Protein AF-A0A024P549-F1 (afdb_monomer)

Foldseek 3Di:
DDDDAVVVVLCVLVVVLPDPDPDDPQDPVLLCLQPVLQVVLCQQAPDWDQDPLFTDGNLLVQLVVVCVVCLVPQLVVVLVVLVVLLVLLVCCVVVVDPVQVVHRLSCLSRVDDPVVSVVSVVVSVLSVCLSVVHDDCQSNPCVHVVVCRNQVVSSQLSSLLCLLQSVLSNQQQQVLLLQLLVCQVVCCVQLVAGSNLSSLLCCLARHNLVVSLVVLVVCLQQQNAFPLRSVLSNPQSNQHYLSVLCSVCVSVVNSSCSVVVVVCSVVVSSVCSRPVCCDPPSVVGDRHGDPPHPDNDDPDDPPPDDSNVSSSVSSSSSSVPDDPVSSNVRSVSSSSNSD

Secondary structure (DSSP, 8-state):
--PPPHHHHHHHHHHGGG---------HHHHHHHHHHHHHHHHHHH--EEETTEEE-HHHHHHHHHHHHTTTTHHHHHHHHHHHHHHHHHHHHHH--HHHHSSHHHHHHH---HHHHHHHHHHHHHHHHHHTT-S-HHHHSTTTHHHIIIIIHHHHHHHHHHHHHHHHHHHSSSHHHHHHHHHHHHHHHHH---TTHHHHHHHHHHT-HHHHHHHHHHHHHTTSS-HHHHHHHHHHS-PPPHHHHHHHHHHTT-GGGHHHHHHHHHHHHHHHHHHGGGSTTGGGS-----TT-S--------TTS-HHHHHHHHHHHHHHH--HHHHHHHHHHHHHHH-

InterPro domains:
  IPR011642 Nucleoside transporter/FeoB GTPase, Gate domain [PF07670] (156-252)

Sequence (339 aa):
MYMSDPAQSNEKNHSQSYHTEPIERSNRMDVLKFMIPSLVGILLFMIPLSIQGEITIPVALLANWVQSAFAGVLPIFITVILMLTAVMTAITKVFKPVWILEKPFLKGLFGVSTFWFLARIVAAFFAVLTFYESGPKFIWSGETGGLLFSDLIPALLAVFLFAGLLLPLLLDFGLLELCGALLTKIIKPIFTLPGRSSIDCLTSWLGDGTIGILLTSKQYEGGFYTKREAAVIGTTFSVVSITFTIVVLTLVDLQHMFFQYYLTIVLAGLAAALICPRIPPLSKKPNQYFEHAENHWDEKIPRHTSSFKWGINQAVGKAKNTKWRHVIKGGVQTFWICG

Radius of gyration: 21.57 Å; Cα contacts (8 Å, |Δi|>4): 440; chains: 1; bounding box: 51×48×64 Å

Nearest PDB structures (foldseek):
  7xem-assembly1_A  TM=1.799E-01  e=3.739E+00  Mus musculus

pLDDT: mean 78.64, std 15.2, range [23.64, 95.0]

Organism: NCBI:txid195088

Mean predicted aligned error: 9.75 Å

Solvent-accessible surface area (backbone atoms only — not comparable to full-atom values): 17681 Å² total; per-residue (Å²): 136,88,79,82,42,57,66,52,60,64,43,46,60,64,71,62,64,74,66,87,65,81,77,68,81,81,48,74,66,32,49,48,52,14,49,52,43,28,50,52,28,44,51,36,73,69,42,74,41,75,57,98,80,34,63,43,32,53,48,51,53,53,14,52,48,52,39,64,77,36,54,92,49,44,59,58,51,52,40,50,52,38,42,50,52,29,51,50,24,50,47,39,70,75,67,59,47,61,82,38,65,73,35,40,61,50,22,64,73,30,62,60,56,74,68,58,48,51,50,34,48,52,50,29,52,49,41,50,28,34,74,69,66,49,75,64,63,80,51,33,31,69,92,42,38,26,35,44,55,72,50,47,49,44,50,49,40,29,38,27,49,51,41,20,51,46,38,37,30,36,63,51,19,15,46,39,46,28,49,13,39,55,38,26,77,54,38,31,79,72,58,73,37,64,26,66,54,45,34,33,29,50,41,0,31,71,52,41,35,67,59,16,35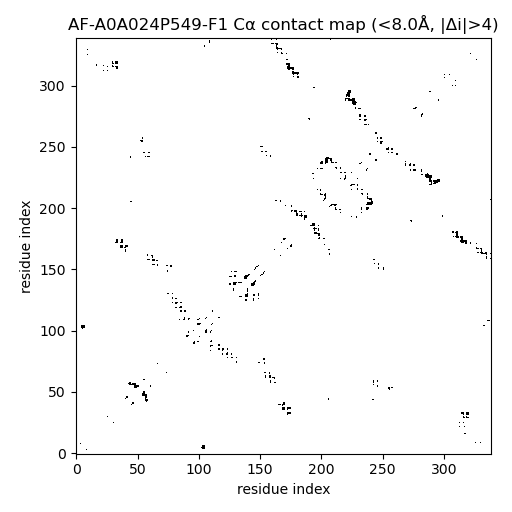,52,50,36,51,49,38,21,60,53,17,65,25,29,53,28,50,30,54,39,44,51,72,44,37,45,36,77,23,61,67,56,52,50,54,54,26,58,76,69,73,40,36,79,43,46,67,62,58,49,49,49,50,51,52,51,39,52,48,42,42,58,48,48,54,70,36,80,72,50,50,72,42,57,86,44,57,40,96,83,34,96,37,87,67,76,92,68,77,61,93,90,58,57,45,63,63,53,7,49,51,50,9,27,57,38,17,60,74,50,50,70,71,57,40,54,53,47,7,55,50,42,21,71,73,76,82

Structure (mmCIF, N/CA/C/O backbone):
data_AF-A0A024P549-F1
#
_entry.id   AF-A0A024P549-F1
#
loop_
_atom_site.group_PDB
_atom_site.id
_atom_site.type_symbol
_atom_site.label_atom_id
_atom_site.label_alt_id
_atom_site.label_comp_id
_atom_site.label_asym_id
_atom_site.label_entity_id
_atom_site.label_seq_id
_atom_site.pdbx_PDB_ins_code
_atom_site.Cartn_x
_atom_site.Cartn_y
_atom_site.Cartn_z
_atom_site.occupancy
_atom_site.B_iso_or_equiv
_atom_site.auth_seq_id
_atom_site.auth_comp_id
_atom_site.auth_asym_id
_atom_site.auth_atom_id
_atom_site.pdbx_PDB_model_num
ATOM 1 N N . MET A 1 1 ? -14.674 -23.509 -15.615 1.00 23.64 1 MET A N 1
ATOM 2 C CA . MET A 1 1 ? -14.965 -22.418 -16.570 1.00 23.64 1 MET A CA 1
ATOM 3 C C . MET A 1 1 ? -14.749 -21.096 -15.838 1.00 23.64 1 MET A C 1
ATOM 5 O O . MET A 1 1 ? -15.656 -20.590 -15.193 1.00 23.64 1 MET A O 1
ATOM 9 N N . TYR A 1 2 ? -13.500 -20.626 -15.786 1.00 24.20 2 TYR A N 1
ATOM 10 C CA . TYR A 1 2 ? -13.118 -19.431 -15.028 1.00 24.20 2 TYR A CA 1
ATOM 11 C C . TYR A 1 2 ? -13.387 -18.195 -15.893 1.00 24.20 2 TYR A C 1
ATOM 13 O O . TYR A 1 2 ? -12.613 -17.877 -16.789 1.00 24.20 2 TYR A O 1
ATOM 21 N N . MET A 1 3 ? -14.539 -17.555 -15.681 1.00 25.91 3 MET A N 1
ATOM 22 C CA . MET A 1 3 ? -14.894 -16.303 -16.353 1.00 25.91 3 MET A CA 1
ATOM 23 C C . MET A 1 3 ? -14.228 -15.120 -15.651 1.00 25.91 3 MET A C 1
ATOM 25 O O . MET A 1 3 ? -14.201 -15.029 -14.423 1.00 25.91 3 MET A O 1
ATOM 29 N N . SER A 1 4 ? -13.666 -14.256 -16.486 1.00 29.88 4 SER A N 1
ATOM 30 C CA . SER A 1 4 ? -12.762 -13.161 -16.170 1.00 29.88 4 SER A CA 1
ATOM 31 C C . SER A 1 4 ? -13.356 -12.070 -15.276 1.00 29.88 4 SER A C 1
ATOM 33 O O . SER A 1 4 ? -14.472 -11.603 -15.490 1.00 29.88 4 SER A O 1
ATOM 35 N N . ASP A 1 5 ? -12.542 -11.631 -14.325 1.00 36.41 5 ASP A N 1
ATOM 36 C CA . ASP A 1 5 ? -12.744 -10.542 -13.369 1.00 36.41 5 ASP A CA 1
ATOM 37 C C . ASP A 1 5 ? -12.680 -9.153 -14.073 1.00 36.41 5 ASP A C 1
ATOM 39 O O . ASP A 1 5 ? -11.884 -8.977 -14.989 1.00 36.41 5 ASP A O 1
ATOM 43 N N . PRO A 1 6 ? -13.455 -8.103 -13.743 1.00 32.44 6 PRO A N 1
ATOM 44 C CA . PRO A 1 6 ? -13.372 -6.805 -14.388 1.00 32.44 6 PRO A CA 1
ATOM 45 C C . PRO A 1 6 ? -12.169 -6.024 -13.868 1.00 32.44 6 PRO A C 1
ATOM 47 O O . PRO A 1 6 ? -11.749 -5.107 -14.573 1.00 32.44 6 PRO A O 1
ATOM 50 N N . ALA A 1 7 ? -11.571 -6.414 -12.730 1.00 33.00 7 ALA A N 1
ATOM 51 C CA . ALA A 1 7 ? -10.199 -6.025 -12.408 1.00 33.00 7 ALA A CA 1
ATOM 52 C C . ALA A 1 7 ? -9.249 -6.561 -13.496 1.00 33.00 7 ALA A C 1
ATOM 54 O O . ALA A 1 7 ? -8.529 -5.783 -14.122 1.00 33.00 7 ALA A O 1
ATOM 55 N N . GLN A 1 8 ? -9.419 -7.830 -13.905 1.00 31.64 8 GLN A N 1
ATOM 56 C CA . GLN A 1 8 ? -8.731 -8.394 -15.076 1.00 31.64 8 GLN A CA 1
ATOM 57 C C . GLN A 1 8 ? -9.110 -7.702 -16.400 1.00 31.64 8 GLN A C 1
ATOM 59 O O . GLN A 1 8 ? -8.341 -7.807 -17.345 1.00 31.64 8 GLN A O 1
ATOM 64 N N . SER A 1 9 ? -10.232 -6.977 -16.527 1.00 28.09 9 SER A N 1
ATOM 65 C CA . SER A 1 9 ? -10.553 -6.246 -17.774 1.00 28.09 9 SER A CA 1
ATOM 66 C C . SER A 1 9 ? -9.794 -4.920 -17.910 1.00 28.09 9 SER A C 1
ATOM 68 O O . SER A 1 9 ? -9.378 -4.565 -19.012 1.00 28.09 9 SER A O 1
ATOM 70 N N . ASN A 1 10 ? -9.551 -4.217 -16.797 1.00 33.56 10 ASN A N 1
ATOM 71 C CA . ASN A 1 10 ? -8.667 -3.049 -16.774 1.00 33.56 10 ASN A CA 1
ATOM 72 C C . ASN A 1 10 ? -7.184 -3.473 -16.826 1.00 33.56 10 ASN A C 1
ATOM 74 O O . ASN A 1 10 ? -6.378 -2.791 -17.451 1.00 33.56 10 ASN A O 1
ATOM 78 N N . GLU A 1 11 ? -6.828 -4.633 -16.260 1.00 37.56 11 GLU A N 1
ATOM 79 C CA . GLU A 1 11 ? -5.451 -5.155 -16.229 1.00 37.56 11 GLU A CA 1
ATOM 80 C C . GLU A 1 11 ? -5.058 -6.036 -17.430 1.00 37.56 11 GLU A C 1
ATOM 82 O O . GLU A 1 11 ? -3.867 -6.204 -17.701 1.00 37.56 11 GLU A O 1
ATOM 87 N N . LYS A 1 12 ? -6.013 -6.545 -18.223 1.00 29.22 12 LYS A N 1
ATOM 88 C CA . LYS A 1 12 ? -5.718 -7.090 -19.562 1.00 29.22 12 LYS A CA 1
ATOM 89 C C . LYS A 1 12 ? -5.088 -6.014 -20.446 1.00 29.22 12 LYS A C 1
ATOM 91 O O . LYS A 1 12 ? -4.133 -6.306 -21.146 1.00 29.22 12 LYS A O 1
ATOM 96 N N . ASN A 1 13 ? -5.487 -4.747 -20.299 1.00 32.28 13 ASN A N 1
ATOM 97 C CA . ASN A 1 13 ? -4.805 -3.617 -20.947 1.00 32.28 13 ASN A CA 1
ATOM 98 C C . ASN A 1 13 ? -3.415 -3.305 -20.349 1.00 32.28 13 ASN A C 1
ATOM 100 O O . ASN A 1 13 ? -2.616 -2.609 -20.977 1.00 32.28 13 ASN A O 1
ATOM 104 N N . HIS A 1 14 ? -3.104 -3.789 -19.140 1.00 35.81 14 HIS A N 1
ATOM 105 C CA . HIS A 1 14 ? -1.767 -3.691 -18.535 1.00 35.81 14 HIS A CA 1
ATOM 106 C C . HIS A 1 14 ? -0.809 -4.763 -19.039 1.00 35.81 14 HIS A C 1
ATOM 108 O O . HIS A 1 14 ? 0.336 -4.454 -19.349 1.00 35.81 14 HIS A O 1
ATOM 114 N N . SER A 1 15 ? -1.305 -5.978 -19.246 1.00 32.88 15 SER A N 1
ATOM 115 C CA . SER A 1 15 ? -0.532 -7.099 -19.797 1.00 32.88 15 SER A CA 1
ATOM 116 C C . SER A 1 15 ? -0.469 -7.121 -21.336 1.00 32.88 15 SER A C 1
ATOM 118 O O . SER A 1 15 ? 0.531 -7.572 -21.888 1.00 32.88 15 SER A O 1
ATOM 120 N N . GLN A 1 16 ? -1.466 -6.574 -22.047 1.00 29.59 16 GLN A N 1
ATOM 121 C CA . GLN A 1 16 ? -1.497 -6.478 -23.522 1.00 29.59 16 GLN A CA 1
ATOM 122 C C . GLN A 1 16 ? -0.727 -5.275 -24.103 1.00 29.59 16 GLN A C 1
ATOM 124 O O . GLN A 1 16 ? -0.651 -5.125 -25.320 1.00 29.59 16 GLN A O 1
ATOM 129 N N . SER A 1 17 ? -0.134 -4.408 -23.274 1.00 34.38 17 SER A N 1
ATOM 130 C CA . SER A 1 17 ? 0.516 -3.170 -23.746 1.00 34.38 17 SER A CA 1
ATOM 131 C C . SER A 1 17 ? 1.863 -3.377 -24.458 1.00 34.38 17 SER A C 1
ATOM 133 O O . SER A 1 17 ? 2.455 -2.404 -24.919 1.00 34.38 17 SER A O 1
ATOM 135 N N . TYR A 1 18 ? 2.363 -4.608 -24.568 1.00 41.97 18 TYR A N 1
ATOM 136 C CA . TYR A 1 18 ? 3.675 -4.895 -25.158 1.00 41.97 18 TYR A CA 1
ATOM 137 C C . TYR A 1 18 ? 3.591 -5.377 -26.608 1.00 41.97 18 TYR A C 1
ATOM 139 O O . TYR A 1 18 ? 4.402 -6.195 -27.042 1.00 41.97 18 TYR A O 1
ATOM 147 N N . HIS A 1 19 ? 2.628 -4.866 -27.378 1.00 32.97 19 HIS A N 1
ATOM 148 C CA . HIS A 1 19 ? 2.730 -4.970 -28.826 1.00 32.97 19 HIS A CA 1
ATOM 149 C C . HIS A 1 19 ? 3.927 -4.144 -29.300 1.00 32.97 19 HIS A C 1
ATOM 151 O O . HIS A 1 19 ? 3.976 -2.923 -29.158 1.00 32.97 19 HIS A O 1
ATOM 157 N N . THR A 1 20 ? 4.900 -4.860 -29.860 1.00 38.75 20 THR A N 1
ATOM 158 C CA . THR A 1 20 ? 6.100 -4.400 -30.565 1.00 38.75 20 THR A CA 1
ATOM 159 C C . THR A 1 20 ? 5.753 -3.660 -31.860 1.00 38.75 20 THR A C 1
ATOM 161 O O . THR A 1 20 ? 6.402 -3.865 -32.882 1.00 38.75 20 THR A O 1
ATOM 164 N N . GLU A 1 21 ? 4.714 -2.830 -31.870 1.00 35.69 21 GLU A N 1
ATOM 165 C CA . GLU A 1 21 ? 4.506 -1.954 -33.011 1.00 35.69 21 GLU A CA 1
ATOM 166 C C . GLU A 1 21 ? 5.458 -0.762 -32.880 1.00 35.69 21 GLU A C 1
ATOM 168 O O . GLU A 1 21 ? 5.540 -0.142 -31.811 1.00 35.69 21 GLU A O 1
ATOM 173 N N . PRO A 1 22 ? 6.246 -0.454 -33.925 1.00 37.78 22 PRO A N 1
ATOM 174 C CA . PRO A 1 22 ? 7.071 0.737 -33.926 1.00 37.78 22 PRO A CA 1
ATOM 175 C C . PRO A 1 22 ? 6.140 1.932 -33.742 1.00 37.78 22 PRO A C 1
ATOM 177 O O . PRO A 1 22 ? 5.291 2.202 -34.586 1.00 37.78 22 PRO A O 1
ATOM 180 N N . ILE A 1 23 ? 6.275 2.620 -32.609 1.00 48.88 23 ILE A N 1
ATOM 181 C CA . ILE A 1 23 ? 5.446 3.780 -32.292 1.00 48.88 23 ILE A CA 1
ATOM 182 C C . ILE A 1 23 ? 5.687 4.827 -33.383 1.00 48.88 23 ILE A C 1
ATOM 184 O O . ILE A 1 23 ? 6.756 5.444 -33.441 1.00 48.88 23 ILE A O 1
ATOM 188 N N . GLU A 1 24 ? 4.691 5.007 -34.258 1.00 53.56 24 GLU A N 1
ATOM 189 C CA . GLU A 1 24 ? 4.567 6.177 -35.125 1.00 53.56 24 GLU A CA 1
ATOM 190 C C . GLU A 1 24 ? 4.811 7.438 -34.294 1.00 53.56 24 GLU A C 1
ATOM 192 O O . GLU A 1 24 ? 4.356 7.519 -33.152 1.00 53.56 24 GLU A O 1
ATOM 197 N N . ARG A 1 25 ? 5.553 8.398 -34.865 1.00 53.41 25 ARG A N 1
ATOM 198 C CA . ARG A 1 25 ? 6.008 9.652 -34.233 1.00 53.41 25 ARG A CA 1
ATOM 199 C C . ARG A 1 25 ? 5.116 10.088 -33.063 1.00 53.41 25 ARG A C 1
ATOM 201 O O . ARG A 1 25 ? 4.034 10.631 -33.266 1.00 53.41 25 ARG A O 1
ATOM 208 N N . SER A 1 26 ? 5.622 9.871 -31.849 1.00 60.22 26 SER A N 1
ATOM 209 C CA . SER A 1 26 ? 4.998 10.334 -30.612 1.00 60.22 26 SER A CA 1
ATOM 210 C C . SER A 1 26 ? 4.665 11.827 -30.714 1.00 60.22 26 SER A C 1
ATOM 212 O O . SER A 1 26 ? 5.547 12.653 -30.975 1.00 60.22 26 SER A O 1
ATOM 214 N N . ASN A 1 27 ? 3.384 12.167 -30.563 1.00 79.25 27 ASN A N 1
ATOM 215 C CA . ASN A 1 27 ? 2.922 13.547 -30.608 1.00 79.25 27 ASN A CA 1
ATOM 216 C C . ASN A 1 27 ? 3.229 14.234 -29.265 1.00 79.25 27 ASN A C 1
ATOM 218 O O . ASN A 1 27 ? 3.205 13.597 -28.211 1.00 79.25 27 ASN A O 1
ATOM 222 N N . ARG A 1 28 ? 3.465 15.554 -29.261 1.00 82.25 28 ARG A N 1
ATOM 223 C CA . ARG A 1 28 ? 3.730 16.324 -28.024 1.00 82.25 28 ARG A CA 1
ATOM 224 C C . ARG A 1 28 ? 2.629 16.136 -26.974 1.00 82.25 28 ARG A C 1
ATOM 226 O O . ARG A 1 28 ? 2.914 16.135 -25.782 1.00 82.25 28 ARG A O 1
ATOM 233 N N . MET A 1 29 ? 1.390 15.938 -27.423 1.00 82.50 29 MET A N 1
ATOM 234 C CA . MET A 1 29 ? 0.239 15.680 -26.558 1.00 82.50 29 MET A CA 1
ATOM 235 C C . MET A 1 29 ? 0.349 14.347 -25.803 1.00 82.50 29 MET A C 1
ATOM 237 O O . MET A 1 29 ? 0.006 14.286 -24.626 1.00 82.50 29 MET A O 1
ATOM 241 N N . ASP A 1 30 ? 0.872 13.299 -26.443 1.00 83.50 30 ASP A N 1
ATOM 242 C CA . ASP A 1 30 ? 1.029 11.978 -25.822 1.00 83.50 30 ASP A CA 1
ATOM 243 C C . ASP A 1 30 ? 2.150 12.004 -24.772 1.00 83.50 30 ASP A C 1
ATOM 245 O O . ASP A 1 30 ? 2.011 11.439 -23.687 1.00 83.50 30 ASP A O 1
ATOM 249 N N . VAL A 1 31 ? 3.227 12.747 -25.053 1.00 84.75 31 VAL A N 1
ATOM 250 C CA . VAL A 1 31 ? 4.312 12.991 -24.090 1.00 84.75 31 VAL A CA 1
ATOM 251 C C . VAL A 1 31 ? 3.808 13.760 -22.870 1.00 84.75 31 VAL A C 1
ATOM 253 O O . VAL A 1 31 ? 4.108 13.371 -21.745 1.00 84.75 31 VAL A O 1
ATOM 256 N N . LEU A 1 32 ? 3.010 14.816 -23.061 1.00 87.00 32 LEU A N 1
ATOM 257 C CA . LEU A 1 32 ? 2.423 15.576 -21.949 1.00 87.00 32 LEU A CA 1
ATOM 258 C C . LEU A 1 32 ? 1.445 14.734 -21.124 1.00 87.00 32 LEU A C 1
ATOM 260 O O . LEU A 1 32 ? 1.423 14.845 -19.899 1.00 87.00 32 LEU A O 1
ATOM 264 N N . LYS A 1 33 ? 0.671 13.867 -21.783 1.00 86.62 33 LYS A N 1
ATOM 265 C CA . LYS A 1 33 ? -0.265 12.948 -21.129 1.00 86.62 33 LYS A CA 1
ATOM 266 C C . LYS A 1 33 ? 0.445 11.908 -20.258 1.00 86.62 33 LYS A C 1
ATOM 268 O O . LYS A 1 33 ? -0.133 11.490 -19.266 1.00 86.62 33 LYS A O 1
ATOM 273 N N . PHE A 1 34 ? 1.675 11.523 -20.593 1.00 87.06 34 PHE A N 1
ATOM 274 C CA . PHE A 1 34 ? 2.560 10.763 -19.704 1.00 87.06 34 PHE A CA 1
ATOM 275 C C . PHE A 1 34 ? 3.138 11.660 -18.597 1.00 87.06 34 PHE A C 1
ATOM 277 O O . PHE A 1 34 ? 2.954 11.398 -17.411 1.00 87.06 34 PHE A O 1
ATOM 284 N N . MET A 1 35 ? 3.822 12.741 -18.980 1.00 88.12 35 MET A N 1
ATOM 285 C CA . MET A 1 35 ? 4.649 13.524 -18.062 1.00 88.12 35 MET A CA 1
ATOM 286 C C . MET A 1 35 ? 3.856 14.191 -16.940 1.00 88.12 35 MET A C 1
ATOM 288 O O . MET A 1 35 ? 4.306 14.158 -15.799 1.00 88.12 35 MET A O 1
ATOM 292 N N . ILE A 1 36 ? 2.712 14.815 -17.240 1.00 91.44 36 ILE A N 1
ATOM 293 C CA . ILE A 1 36 ? 1.975 15.606 -16.245 1.00 91.44 36 ILE A CA 1
ATOM 294 C C . ILE A 1 36 ? 1.440 14.705 -15.119 1.00 91.44 36 ILE A C 1
ATOM 296 O O . ILE A 1 36 ? 1.788 14.960 -13.966 1.00 91.44 36 ILE A O 1
ATOM 300 N N . PRO A 1 37 ? 0.661 13.637 -15.393 1.00 89.25 37 PRO A N 1
ATOM 301 C CA . PRO A 1 37 ? 0.154 12.762 -14.336 1.00 89.25 37 PRO A CA 1
ATOM 302 C C . PRO A 1 37 ? 1.272 12.073 -13.554 1.00 89.25 37 PRO A C 1
ATOM 304 O O . PRO A 1 37 ? 1.206 12.019 -12.329 1.00 89.25 37 PRO A O 1
ATOM 307 N N . SER A 1 38 ? 2.329 11.612 -14.233 1.00 87.12 38 SER A N 1
ATOM 308 C CA . SER A 1 38 ? 3.463 10.968 -13.564 1.00 87.12 38 SER A CA 1
ATOM 309 C C . SER A 1 38 ? 4.234 11.931 -12.660 1.00 87.12 38 SER A C 1
ATOM 311 O O . SER A 1 38 ? 4.573 11.560 -11.541 1.00 87.12 38 SER A O 1
ATOM 313 N N . LEU A 1 39 ? 4.471 13.175 -13.093 1.00 90.12 39 LEU A N 1
ATOM 314 C CA . LEU A 1 39 ? 5.145 14.181 -12.268 1.00 90.12 39 LEU A CA 1
ATOM 315 C C . LEU A 1 39 ? 4.296 14.574 -11.055 1.00 90.12 39 LEU A C 1
ATOM 317 O O . LEU A 1 39 ? 4.826 14.688 -9.953 1.00 90.12 39 LEU A O 1
ATOM 321 N N . VAL A 1 40 ? 2.985 14.738 -11.247 1.00 90.88 40 VAL A N 1
ATOM 322 C CA . VAL A 1 40 ? 2.040 14.991 -10.151 1.00 90.88 40 VAL A CA 1
ATOM 323 C C . VAL A 1 40 ? 2.056 13.829 -9.159 1.00 90.88 40 VAL A C 1
ATOM 325 O O . VAL A 1 40 ? 2.164 14.062 -7.960 1.00 90.88 40 VAL A O 1
ATOM 328 N N . GLY A 1 41 ? 2.031 12.585 -9.639 1.00 86.62 41 GLY A N 1
ATOM 329 C CA . GLY A 1 41 ? 2.161 11.404 -8.791 1.00 86.62 41 GLY A CA 1
ATOM 330 C C . GLY A 1 41 ? 3.467 11.394 -7.991 1.00 86.62 41 GLY A C 1
ATOM 331 O O . GLY A 1 41 ? 3.442 11.209 -6.779 1.00 86.62 41 GLY A O 1
ATOM 332 N N . ILE A 1 42 ? 4.611 11.643 -8.638 1.00 86.25 42 ILE A N 1
ATOM 333 C CA . ILE A 1 42 ? 5.919 11.686 -7.959 1.00 86.25 42 ILE A CA 1
ATOM 334 C C . ILE A 1 42 ? 5.924 12.775 -6.885 1.00 86.25 42 ILE A C 1
ATOM 336 O O . ILE A 1 42 ? 6.354 12.527 -5.762 1.00 86.25 42 ILE A O 1
ATOM 340 N N . LEU A 1 43 ? 5.411 13.964 -7.206 1.00 89.31 43 LEU A N 1
ATOM 341 C CA . LEU A 1 43 ? 5.330 15.066 -6.255 1.00 89.31 43 LEU A CA 1
ATOM 342 C C . LEU A 1 43 ? 4.476 14.694 -5.043 1.00 89.31 43 LEU A C 1
ATOM 344 O O . LEU A 1 43 ? 4.869 14.964 -3.915 1.00 89.31 43 LEU A O 1
ATOM 348 N N . LEU A 1 44 ? 3.339 14.042 -5.276 1.00 86.94 44 LEU A N 1
ATOM 349 C CA . LEU A 1 44 ? 2.387 13.689 -4.231 1.00 86.94 44 LEU A CA 1
ATOM 350 C C . LEU A 1 44 ? 2.861 12.541 -3.330 1.00 86.94 44 LEU A C 1
ATOM 352 O O . LEU A 1 44 ? 2.547 12.572 -2.143 1.00 86.94 44 LEU A O 1
ATOM 356 N N . PHE A 1 45 ? 3.599 11.560 -3.862 1.00 80.62 45 PHE A N 1
ATOM 357 C CA . PHE A 1 45 ? 3.958 10.328 -3.140 1.00 80.62 45 PHE A CA 1
ATOM 358 C C . PHE A 1 45 ? 5.438 10.189 -2.768 1.00 80.62 45 PHE A C 1
ATOM 360 O O . PHE A 1 45 ? 5.751 9.414 -1.871 1.00 80.62 45 PHE A O 1
ATOM 367 N N . MET A 1 46 ? 6.355 10.879 -3.451 1.00 79.44 46 MET A N 1
ATOM 368 C CA . MET A 1 46 ? 7.800 10.644 -3.296 1.00 79.44 46 MET A CA 1
ATOM 369 C C . MET A 1 46 ? 8.574 11.840 -2.749 1.00 79.44 46 MET A C 1
ATOM 371 O O . MET A 1 46 ? 9.702 11.654 -2.298 1.00 79.44 46 MET A O 1
ATOM 375 N N . ILE A 1 47 ? 8.024 13.055 -2.808 1.00 84.38 47 ILE A N 1
ATOM 376 C CA . ILE A 1 47 ? 8.729 14.250 -2.339 1.00 84.38 47 ILE A CA 1
ATOM 377 C C . ILE A 1 47 ? 8.390 14.485 -0.862 1.00 84.38 47 ILE A C 1
ATOM 379 O O . ILE A 1 47 ? 7.256 14.865 -0.562 1.00 84.38 47 ILE A O 1
ATOM 383 N N . PRO A 1 48 ? 9.345 14.283 0.068 1.00 78.69 48 PRO A N 1
ATOM 384 C CA . PRO A 1 48 ? 9.139 14.657 1.455 1.00 78.69 48 PRO A CA 1
ATOM 385 C C . PRO A 1 48 ? 9.091 16.184 1.585 1.00 78.69 48 PRO A C 1
ATOM 387 O O . PRO A 1 48 ? 9.912 16.905 1.016 1.00 78.69 48 PRO A O 1
ATOM 390 N N . LEU A 1 49 ? 8.137 16.672 2.367 1.00 84.44 49 LEU A N 1
ATOM 391 C CA . LEU A 1 49 ? 8.012 18.054 2.801 1.00 84.44 49 LEU A CA 1
ATOM 392 C C . LEU A 1 49 ? 8.366 18.136 4.283 1.00 84.44 49 LEU A C 1
ATOM 394 O O . LEU A 1 49 ? 7.906 17.319 5.077 1.00 84.44 49 LEU A O 1
ATOM 398 N N . SER A 1 50 ? 9.155 19.142 4.655 1.00 81.38 50 SER A N 1
ATOM 399 C CA . SER A 1 50 ? 9.342 19.497 6.059 1.00 81.38 50 SER A CA 1
ATOM 400 C C . SER A 1 50 ? 8.366 20.611 6.413 1.00 81.38 50 SER A C 1
ATOM 402 O O . SER A 1 50 ? 8.453 21.712 5.867 1.00 81.38 50 SER A O 1
ATOM 404 N N . ILE A 1 51 ? 7.414 20.317 7.294 1.00 79.88 51 ILE A N 1
ATOM 405 C CA . ILE A 1 51 ? 6.439 21.283 7.802 1.00 79.88 51 ILE A CA 1
ATOM 406 C C . ILE A 1 51 ? 6.637 21.331 9.311 1.00 79.88 51 ILE A C 1
ATOM 408 O O . ILE A 1 51 ? 6.567 20.304 9.972 1.00 79.88 51 ILE A O 1
ATOM 412 N N . GLN A 1 52 ? 6.935 22.516 9.852 1.00 78.88 52 GLN A N 1
ATOM 413 C CA . GLN A 1 52 ? 7.144 22.715 11.297 1.00 78.88 52 GLN A CA 1
ATOM 414 C C . GLN A 1 52 ? 8.237 21.816 11.921 1.00 78.88 52 GLN A C 1
ATOM 416 O O . GLN A 1 52 ? 8.223 21.563 13.118 1.00 78.88 52 GLN A O 1
ATOM 421 N N . GLY A 1 53 ? 9.220 21.371 11.128 1.00 75.94 53 GLY A N 1
ATOM 422 C CA . GLY A 1 53 ? 10.317 20.511 11.592 1.00 75.94 53 GLY A CA 1
ATOM 423 C C . GLY A 1 53 ? 10.046 19.008 11.471 1.00 75.94 53 GLY A C 1
ATOM 424 O O . GLY A 1 53 ? 10.979 18.220 11.600 1.00 75.94 53 GLY A O 1
ATOM 425 N N . GLU A 1 54 ? 8.822 18.605 11.128 1.00 75.31 54 GLU A N 1
ATOM 426 C CA . GLU A 1 54 ? 8.464 17.209 10.872 1.00 75.31 54 GLU A CA 1
ATOM 427 C C . GLU A 1 54 ? 8.487 16.891 9.379 1.00 75.31 54 GLU A C 1
ATOM 429 O O . GLU A 1 54 ? 8.107 17.714 8.541 1.00 75.31 54 GLU A O 1
ATOM 434 N N . ILE A 1 55 ? 8.938 15.682 9.037 1.00 79.75 55 ILE A N 1
ATOM 435 C CA . ILE A 1 55 ? 8.952 15.197 7.657 1.00 79.75 55 ILE A CA 1
ATOM 436 C C . ILE A 1 55 ? 7.637 14.474 7.371 1.00 79.75 55 ILE A C 1
ATOM 438 O O . ILE A 1 55 ? 7.281 13.511 8.045 1.00 79.75 55 ILE A O 1
ATOM 442 N N . THR A 1 56 ? 6.939 14.917 6.330 1.00 81.69 56 THR A N 1
ATOM 443 C CA . THR A 1 56 ? 5.720 14.286 5.821 1.00 81.69 56 THR A CA 1
ATOM 444 C C . THR A 1 56 ? 5.724 14.267 4.295 1.00 81.69 56 THR A C 1
ATOM 446 O O . THR A 1 56 ? 6.646 14.762 3.656 1.00 81.69 56 THR A O 1
ATOM 449 N N . ILE A 1 57 ? 4.706 13.682 3.681 1.00 84.50 57 ILE A N 1
ATOM 450 C CA . ILE A 1 57 ? 4.518 13.629 2.226 1.00 84.50 57 ILE A CA 1
ATOM 451 C C . ILE A 1 57 ? 3.167 14.282 1.908 1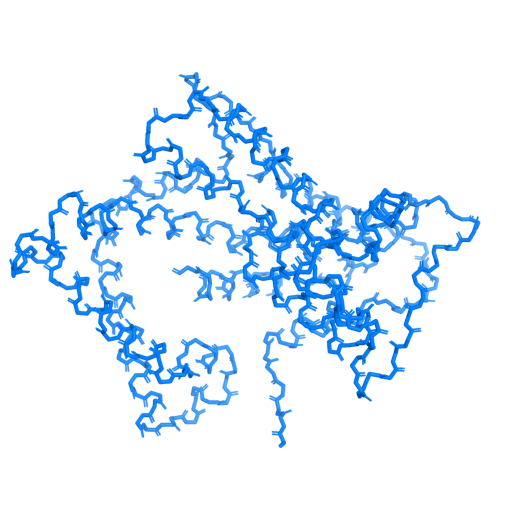.00 84.50 57 ILE A C 1
ATOM 453 O O . ILE A 1 57 ? 2.249 14.165 2.725 1.00 84.50 57 ILE A O 1
ATOM 457 N N . PRO A 1 58 ? 2.984 14.956 0.754 1.00 88.75 58 PRO A N 1
ATOM 458 C CA . PRO A 1 58 ? 1.734 15.656 0.452 1.00 88.75 58 PRO A CA 1
ATOM 459 C C . PRO A 1 58 ? 0.474 14.801 0.621 1.00 88.75 58 PRO A C 1
ATOM 461 O O . PRO A 1 58 ? -0.519 15.274 1.163 1.00 88.75 58 PRO A O 1
ATOM 464 N N . VAL A 1 59 ? 0.512 13.527 0.221 1.00 85.69 59 VAL A N 1
ATOM 465 C CA . VAL A 1 59 ? -0.616 12.598 0.414 1.00 85.69 59 VAL A CA 1
ATOM 466 C C . VAL A 1 59 ? -0.920 12.345 1.892 1.00 85.69 59 VAL A C 1
ATOM 468 O O . VAL A 1 59 ? -2.089 12.301 2.264 1.00 85.69 59 VAL A O 1
ATOM 471 N N . ALA A 1 60 ? 0.099 12.228 2.744 1.00 82.06 60 ALA A N 1
ATOM 472 C CA . ALA A 1 60 ? -0.097 12.073 4.184 1.00 82.06 60 ALA A CA 1
ATOM 473 C C . ALA A 1 60 ? -0.684 13.350 4.811 1.00 82.06 60 ALA A C 1
ATOM 475 O O . ALA A 1 60 ? -1.559 13.265 5.665 1.00 82.06 60 ALA A O 1
ATOM 476 N N . LEU A 1 61 ? -0.293 14.535 4.329 1.00 87.00 61 LEU A N 1
ATOM 477 C CA . LEU A 1 61 ? -0.905 15.799 4.752 1.00 87.00 61 LEU A CA 1
ATOM 478 C C . LEU A 1 61 ? -2.397 15.862 4.385 1.00 87.00 61 LEU A C 1
ATOM 480 O O . LEU A 1 61 ? -3.216 16.272 5.205 1.00 87.00 61 LEU A O 1
ATOM 484 N N . LEU A 1 62 ? -2.758 15.427 3.173 1.00 89.88 62 LEU A N 1
ATOM 485 C CA . LEU A 1 62 ? -4.156 15.332 2.744 1.00 89.88 62 LEU A CA 1
ATOM 486 C C . LEU A 1 62 ? -4.940 14.320 3.592 1.00 89.88 62 LEU A C 1
ATOM 488 O O . LEU A 1 62 ? -6.070 14.602 3.989 1.00 89.88 62 LEU A O 1
ATOM 492 N N . ALA A 1 63 ? -4.336 13.172 3.905 1.00 86.75 63 ALA A N 1
ATOM 493 C CA . ALA A 1 63 ? -4.930 12.165 4.778 1.00 86.75 63 ALA A CA 1
ATOM 494 C C . ALA A 1 63 ? -5.179 12.718 6.191 1.00 86.75 63 ALA A C 1
ATOM 496 O O . ALA A 1 63 ? -6.305 12.648 6.675 1.00 86.75 63 ALA A O 1
ATOM 497 N N . ASN A 1 64 ? -4.182 13.364 6.802 1.00 86.06 64 ASN A N 1
ATOM 498 C CA . ASN A 1 64 ? -4.305 13.996 8.119 1.00 86.06 64 ASN A CA 1
ATOM 499 C C . ASN A 1 64 ? -5.355 15.114 8.127 1.00 86.06 64 ASN A C 1
ATOM 501 O O . ASN A 1 64 ? -6.087 15.276 9.105 1.00 86.06 64 ASN A O 1
ATOM 505 N N . TRP A 1 65 ? -5.471 15.868 7.029 1.00 89.75 65 TRP A N 1
ATOM 506 C CA . TRP A 1 65 ? -6.524 16.868 6.870 1.00 89.75 65 TRP A CA 1
ATOM 507 C C . TRP A 1 65 ? -7.918 16.226 6.869 1.00 89.75 65 TRP A C 1
ATOM 509 O O . TRP A 1 65 ? -8.791 16.685 7.604 1.00 89.75 65 TRP A O 1
ATOM 519 N N . VAL A 1 66 ? -8.124 15.136 6.118 1.00 90.25 66 VAL A N 1
ATOM 520 C CA . VAL A 1 66 ? -9.396 14.387 6.133 1.00 90.25 66 VAL A CA 1
ATOM 521 C C . VAL A 1 66 ? -9.662 13.792 7.513 1.00 90.25 66 VAL A C 1
ATOM 523 O O . VAL A 1 66 ? -10.768 13.926 8.031 1.00 90.25 66 VAL A O 1
ATOM 526 N N . GLN A 1 67 ? -8.655 13.183 8.139 1.00 87.25 67 GLN A N 1
ATOM 527 C CA . GLN A 1 67 ? -8.789 12.600 9.471 1.00 87.25 67 GLN A CA 1
ATOM 528 C C . GLN A 1 67 ? -9.231 13.648 10.498 1.00 87.25 67 GLN A C 1
ATOM 530 O O . GLN A 1 67 ? -10.166 13.411 11.256 1.00 87.25 67 GLN A O 1
ATOM 535 N N . SER A 1 68 ? -8.622 14.834 10.462 1.00 89.06 68 SER A N 1
ATOM 536 C CA . SER A 1 68 ? -8.952 15.938 11.368 1.00 89.06 68 SER A CA 1
ATOM 537 C C . SER A 1 68 ? -10.332 16.535 11.078 1.00 89.06 68 SER A C 1
ATOM 539 O O . SER A 1 68 ? -11.103 16.789 12.000 1.00 89.06 68 SER A O 1
ATOM 541 N N . ALA A 1 69 ? -10.677 16.729 9.799 1.00 92.25 69 ALA A N 1
ATOM 542 C CA . ALA A 1 69 ? -11.965 17.291 9.392 1.00 92.25 69 ALA A CA 1
ATOM 543 C C . ALA A 1 69 ? -13.151 16.373 9.738 1.00 92.25 69 ALA A C 1
ATOM 545 O O . ALA A 1 69 ? -14.241 16.860 10.033 1.00 92.25 69 ALA A O 1
ATOM 546 N N . PHE A 1 70 ? -12.940 15.053 9.720 1.00 90.19 70 PHE A N 1
ATOM 547 C CA . PHE A 1 70 ? -13.978 14.048 9.958 1.00 90.19 70 PHE A CA 1
ATOM 548 C C . PHE A 1 70 ? -13.791 13.263 11.265 1.00 90.19 70 PHE A C 1
ATOM 550 O O . PHE A 1 70 ? -14.447 12.237 11.441 1.00 90.19 70 PHE A O 1
ATOM 557 N N . ALA A 1 71 ? -12.963 13.734 12.204 1.00 86.25 71 ALA A N 1
ATOM 558 C CA . ALA A 1 71 ? -12.619 13.010 13.435 1.00 86.25 71 ALA A CA 1
ATOM 559 C C . ALA A 1 71 ? -13.848 12.542 14.240 1.00 86.25 71 ALA A C 1
ATOM 561 O O . ALA A 1 71 ? -13.88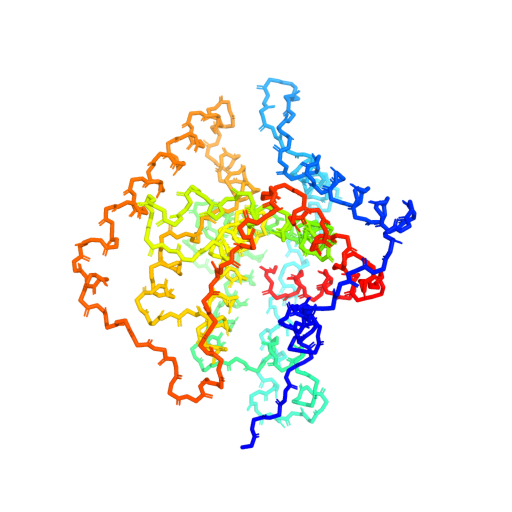0 11.417 14.727 1.00 86.25 71 ALA A O 1
ATOM 562 N N . GLY A 1 72 ? -14.902 13.363 14.315 1.00 86.88 72 GLY A N 1
ATOM 563 C CA . GLY A 1 72 ? -16.140 13.002 15.020 1.00 86.88 72 GLY A CA 1
ATOM 564 C C . GLY A 1 72 ? -17.031 11.985 14.290 1.00 86.88 72 GLY A C 1
ATOM 565 O O . GLY A 1 72 ? -17.899 11.377 14.908 1.00 86.88 72 GLY A O 1
ATOM 566 N N . VAL A 1 73 ? -16.839 11.793 12.981 1.00 90.25 73 VAL A N 1
ATOM 567 C CA . VAL A 1 73 ? -17.679 10.922 12.135 1.00 90.25 73 VAL A CA 1
ATOM 568 C C . VAL A 1 73 ? -16.954 9.630 11.758 1.00 90.25 73 VAL A C 1
ATOM 570 O O . VAL A 1 73 ? -17.599 8.605 11.542 1.00 90.25 73 VAL A O 1
ATOM 573 N N . LEU A 1 74 ? -15.620 9.651 11.710 1.00 88.94 74 LEU A N 1
ATOM 574 C CA . LEU A 1 74 ? -14.777 8.523 11.313 1.00 88.94 74 LEU A CA 1
ATOM 575 C C . LEU A 1 74 ? -15.044 7.241 12.118 1.00 88.94 74 LEU A C 1
ATOM 577 O O . LEU A 1 74 ? -15.281 6.216 11.480 1.00 88.94 74 LEU A O 1
ATOM 581 N N . PRO A 1 75 ? -15.117 7.262 13.464 1.00 88.88 75 PRO A N 1
ATOM 582 C CA . PRO A 1 75 ? -15.423 6.061 14.245 1.00 88.88 75 PRO A CA 1
ATOM 583 C C . PRO A 1 75 ? -16.785 5.437 13.895 1.00 88.88 75 PRO A C 1
ATOM 585 O O . PRO A 1 75 ? -16.917 4.218 13.748 1.00 88.88 75 PRO A O 1
ATOM 588 N N . ILE A 1 76 ? -17.804 6.278 13.686 1.00 91.75 76 ILE A N 1
ATOM 589 C CA . ILE A 1 76 ? -19.145 5.835 13.278 1.00 91.75 76 ILE A CA 1
ATOM 590 C C . ILE A 1 76 ? -19.077 5.219 11.880 1.00 91.75 76 ILE A C 1
ATOM 592 O O . ILE A 1 76 ? -19.584 4.120 11.653 1.00 91.75 76 ILE A O 1
ATOM 596 N N . PHE A 1 77 ? -18.417 5.905 10.949 1.00 91.62 77 PHE A N 1
ATOM 597 C CA . PHE A 1 77 ? -18.253 5.449 9.574 1.00 91.62 77 PHE A CA 1
ATOM 598 C C . PHE A 1 77 ? -17.538 4.092 9.500 1.00 91.62 77 PHE A C 1
ATOM 600 O O . PHE A 1 77 ? -18.011 3.190 8.808 1.00 91.62 77 PHE A O 1
ATOM 607 N N . ILE A 1 78 ? -16.458 3.912 10.265 1.00 91.94 78 ILE A N 1
ATOM 608 C CA . ILE A 1 78 ? -15.698 2.657 10.362 1.00 91.94 78 ILE A CA 1
ATOM 609 C C . ILE A 1 78 ? -16.565 1.530 10.933 1.00 91.94 78 ILE A C 1
ATOM 611 O O . ILE A 1 78 ? -16.582 0.416 10.411 1.00 91.94 78 ILE A O 1
ATOM 615 N N . THR A 1 79 ? -17.344 1.800 11.976 1.00 92.56 79 THR A N 1
ATOM 616 C CA . THR A 1 79 ? -18.235 0.777 12.545 1.00 92.56 79 THR A CA 1
ATOM 617 C C . THR A 1 79 ? -19.291 0.345 11.529 1.00 92.56 79 THR A C 1
ATOM 619 O O . THR A 1 79 ? -19.517 -0.849 11.320 1.00 92.56 79 THR A O 1
ATOM 622 N N . VAL A 1 80 ? -19.905 1.311 10.839 1.00 94.06 80 VAL A N 1
ATOM 623 C CA . VAL A 1 80 ? -20.928 1.052 9.819 1.00 94.06 80 VAL A CA 1
ATOM 624 C C . VAL A 1 80 ? -20.351 0.274 8.638 1.00 94.06 80 VAL A C 1
ATOM 626 O O . VAL A 1 80 ? -20.984 -0.681 8.190 1.00 94.06 80 VAL A O 1
ATOM 629 N N . ILE A 1 81 ? -19.162 0.627 8.140 1.00 92.81 81 ILE A N 1
ATOM 630 C CA . ILE A 1 81 ? -18.557 -0.058 6.989 1.00 92.81 81 ILE A CA 1
ATOM 631 C C . ILE A 1 81 ? -18.130 -1.490 7.344 1.00 92.81 81 ILE A C 1
ATOM 633 O O . ILE A 1 81 ? -18.357 -2.410 6.555 1.00 92.81 81 ILE A O 1
ATOM 637 N N . LEU A 1 82 ? -17.607 -1.726 8.553 1.00 92.88 82 LEU A N 1
ATOM 638 C CA . LEU A 1 82 ? -17.266 -3.070 9.033 1.00 92.88 82 LEU A CA 1
ATOM 639 C C . LEU A 1 82 ? -18.517 -3.940 9.212 1.00 92.88 82 LEU A C 1
ATOM 641 O O . LEU A 1 82 ? -18.547 -5.088 8.767 1.00 92.88 82 LEU A O 1
ATOM 645 N N . MET A 1 83 ? -19.589 -3.381 9.773 1.00 95.00 83 MET A N 1
ATOM 646 C CA . MET A 1 83 ? -20.875 -4.075 9.879 1.00 95.00 83 MET A CA 1
ATOM 647 C C . MET A 1 83 ? -21.478 -4.372 8.504 1.00 95.00 83 MET A C 1
ATOM 649 O O . MET A 1 83 ? -21.886 -5.502 8.234 1.00 95.00 83 MET A O 1
ATOM 653 N N . LEU A 1 84 ? -21.489 -3.389 7.600 1.00 94.44 84 LEU A N 1
ATOM 654 C CA . LEU A 1 84 ? -22.003 -3.547 6.242 1.00 94.44 84 LEU A CA 1
ATOM 655 C C . LEU A 1 84 ? -21.233 -4.631 5.483 1.00 94.44 84 LEU A C 1
ATOM 657 O O . LEU A 1 84 ? -21.844 -5.502 4.867 1.00 94.44 84 LEU A O 1
ATOM 661 N N . THR A 1 85 ? -19.901 -4.611 5.536 1.00 92.50 85 THR A N 1
ATOM 662 C CA . THR A 1 85 ? -19.071 -5.610 4.852 1.00 92.50 85 THR A CA 1
ATOM 663 C C . THR A 1 85 ? -19.283 -7.007 5.428 1.00 92.50 85 THR A C 1
ATOM 665 O O . THR A 1 85 ? -19.412 -7.959 4.653 1.00 92.50 85 THR A O 1
ATOM 668 N N . ALA A 1 86 ? -19.404 -7.155 6.749 1.00 93.94 86 ALA A N 1
ATOM 669 C CA . ALA A 1 86 ? -19.715 -8.428 7.394 1.00 93.94 86 ALA A CA 1
ATOM 670 C C . ALA A 1 86 ? -21.093 -8.974 6.971 1.00 93.94 86 ALA A C 1
ATOM 672 O O . ALA A 1 86 ? -21.194 -10.126 6.535 1.00 93.94 86 ALA A O 1
ATOM 673 N N . VAL A 1 87 ? -22.133 -8.133 6.998 1.00 94.56 87 VAL A N 1
ATOM 674 C CA . VAL A 1 87 ? -23.501 -8.494 6.589 1.00 94.56 87 VAL A CA 1
ATOM 675 C C . VAL A 1 87 ? -23.563 -8.848 5.104 1.00 94.56 87 VAL A C 1
ATOM 677 O O . VAL A 1 87 ? -24.085 -9.901 4.740 1.00 94.56 87 VAL A O 1
ATOM 680 N N . MET A 1 88 ? -22.977 -8.030 4.230 1.00 92.69 88 MET A N 1
ATOM 681 C CA . MET A 1 88 ? -22.959 -8.290 2.787 1.00 92.69 88 MET A CA 1
ATOM 682 C C . MET A 1 88 ? -22.189 -9.566 2.438 1.00 92.69 88 MET A C 1
ATOM 684 O O . MET A 1 88 ? -22.598 -10.314 1.546 1.00 92.69 88 MET A O 1
ATOM 688 N N . THR A 1 89 ? -21.116 -9.870 3.170 1.00 91.94 89 THR A N 1
ATOM 689 C CA . THR A 1 89 ? -20.390 -11.141 3.029 1.00 91.94 89 THR A CA 1
ATOM 690 C C . THR A 1 89 ? -21.260 -12.324 3.459 1.00 91.94 89 THR A C 1
ATOM 692 O O . THR A 1 89 ? -21.316 -13.330 2.749 1.00 91.94 89 THR A O 1
ATOM 695 N N . ALA A 1 90 ? -21.988 -12.201 4.575 1.00 92.81 90 ALA A N 1
ATOM 696 C CA . ALA A 1 90 ? -22.922 -13.228 5.040 1.00 92.81 90 ALA A CA 1
ATOM 697 C C . ALA A 1 90 ? -24.029 -13.487 4.006 1.00 92.81 90 ALA A C 1
ATOM 699 O O . ALA A 1 90 ? -24.254 -14.634 3.618 1.00 92.81 90 ALA A O 1
ATOM 700 N N . ILE A 1 91 ? -24.649 -12.422 3.483 1.00 91.50 91 ILE A N 1
ATOM 701 C CA . ILE A 1 91 ? -25.667 -12.505 2.425 1.00 91.50 91 ILE A CA 1
ATOM 702 C C . ILE A 1 91 ? -25.094 -13.199 1.189 1.00 91.50 91 ILE A C 1
ATOM 704 O O . ILE A 1 91 ? -25.714 -14.111 0.643 1.00 91.50 91 ILE A O 1
ATOM 708 N N . THR A 1 92 ? -23.889 -12.809 0.768 1.00 91.06 92 THR A N 1
ATOM 709 C CA . THR A 1 92 ? -23.233 -13.391 -0.410 1.00 91.06 92 THR A CA 1
ATOM 710 C C . THR A 1 92 ? -22.981 -14.888 -0.235 1.00 91.06 92 THR A C 1
ATOM 712 O O . THR A 1 92 ? -23.149 -15.661 -1.178 1.00 91.06 92 THR A O 1
ATOM 715 N N . LYS A 1 93 ? -22.623 -15.317 0.979 1.00 88.56 93 LYS A N 1
ATOM 716 C CA . LYS A 1 93 ? -22.296 -16.711 1.288 1.00 88.56 93 LYS A CA 1
ATOM 717 C C . LYS A 1 93 ? -23.530 -17.604 1.433 1.00 88.56 93 LYS A C 1
ATOM 719 O O . LYS A 1 93 ? -23.489 -18.748 0.983 1.00 88.56 93 LYS A O 1
ATOM 724 N N . VAL A 1 94 ? -24.608 -17.079 2.019 1.00 89.75 94 VAL A N 1
ATOM 725 C CA . VAL A 1 94 ? -25.864 -17.812 2.256 1.00 89.75 94 VAL A CA 1
ATOM 726 C C . VAL A 1 94 ? -26.744 -17.828 1.008 1.00 89.75 94 VAL A C 1
ATOM 728 O O . VAL A 1 94 ? -27.150 -18.894 0.557 1.00 89.75 94 VAL A O 1
ATOM 731 N N . PHE A 1 95 ? -27.011 -16.659 0.423 1.00 89.25 95 PHE A N 1
ATOM 732 C CA . PHE A 1 95 ? -28.007 -16.508 -0.642 1.00 89.25 95 PHE A CA 1
ATOM 733 C C . PHE A 1 95 ? -27.417 -16.519 -2.051 1.00 89.25 95 PHE A C 1
ATOM 735 O O . PHE A 1 95 ? -28.172 -16.636 -3.011 1.00 89.25 95 PHE A O 1
ATOM 742 N N . LYS A 1 96 ? -26.088 -16.399 -2.194 1.00 86.62 96 LYS A N 1
ATOM 743 C CA . LYS A 1 96 ? -25.387 -16.393 -3.494 1.00 86.62 96 LYS A CA 1
ATOM 744 C C . LYS A 1 96 ? -26.086 -15.507 -4.543 1.00 86.62 96 LYS A C 1
ATOM 746 O O . LYS A 1 96 ? -26.402 -15.974 -5.638 1.00 86.62 96 LYS A O 1
ATOM 751 N N . PRO A 1 97 ? -26.358 -14.231 -4.223 1.00 88.38 97 PRO A N 1
ATOM 752 C CA . PRO A 1 97 ? -27.150 -13.379 -5.085 1.00 88.38 97 PRO A CA 1
ATOM 753 C C . PRO A 1 97 ? -26.433 -13.104 -6.413 1.00 88.38 97 PRO A C 1
ATOM 755 O O . PRO A 1 97 ? -25.255 -12.734 -6.448 1.00 88.38 97 PRO A O 1
ATOM 758 N N . VAL A 1 98 ? -27.179 -13.238 -7.510 1.00 84.88 98 VAL A N 1
ATOM 759 C CA . VAL A 1 98 ? -26.666 -13.136 -8.885 1.00 84.88 98 VAL A CA 1
ATOM 760 C C . VAL A 1 98 ? -25.995 -11.781 -9.144 1.00 84.88 98 VAL A C 1
ATOM 762 O O . VAL A 1 98 ? -24.882 -11.738 -9.655 1.00 84.88 98 VAL A O 1
ATOM 765 N N . TRP A 1 99 ? -26.580 -10.677 -8.671 1.00 86.88 99 TRP A N 1
ATOM 766 C CA . TRP A 1 99 ? -26.042 -9.321 -8.863 1.00 86.88 99 TRP A CA 1
ATOM 767 C C . TRP A 1 99 ? -24.659 -9.077 -8.229 1.00 86.88 99 TRP A C 1
ATOM 769 O O . TRP A 1 99 ? -23.927 -8.197 -8.689 1.00 86.88 99 TRP A O 1
ATOM 779 N N . ILE A 1 100 ? -24.284 -9.850 -7.202 1.00 83.19 100 ILE A N 1
ATOM 780 C CA . ILE A 1 100 ? -22.945 -9.808 -6.590 1.00 83.19 100 ILE A CA 1
ATOM 781 C C . ILE A 1 100 ? -21.997 -10.747 -7.334 1.00 83.19 100 ILE A C 1
ATOM 783 O O . ILE A 1 100 ? -20.862 -10.378 -7.622 1.00 83.19 100 ILE A O 1
ATOM 787 N N . LEU A 1 101 ? -22.456 -11.956 -7.665 1.00 83.88 101 LEU A N 1
ATOM 788 C CA . LEU A 1 101 ? -21.618 -12.980 -8.292 1.00 83.88 101 LEU A CA 1
ATOM 789 C C . LEU A 1 101 ? -21.282 -12.679 -9.758 1.00 83.88 101 LEU A C 1
ATOM 791 O O . LEU A 1 101 ? -20.203 -13.057 -10.214 1.00 83.88 101 LEU A O 1
ATOM 795 N N . GLU A 1 102 ? -22.165 -11.987 -10.476 1.00 86.88 102 GLU A N 1
ATOM 796 C CA . GLU A 1 102 ? -21.948 -11.574 -11.866 1.00 86.88 102 GLU A CA 1
ATOM 797 C C . GLU A 1 102 ? -21.032 -10.363 -12.000 1.00 86.88 102 GLU A C 1
ATOM 799 O O . GLU A 1 102 ? -20.431 -10.185 -13.055 1.00 86.88 102 GLU A O 1
ATOM 804 N N . LYS A 1 103 ? -20.923 -9.523 -10.959 1.00 86.12 103 LYS A N 1
ATOM 805 C CA . LYS A 1 103 ? -20.078 -8.322 -10.950 1.00 86.12 103 LYS A CA 1
ATOM 806 C C . LYS A 1 103 ? -18.785 -8.607 -10.204 1.00 86.12 103 LYS A C 1
ATOM 808 O O . LYS A 1 103 ? -18.781 -8.563 -8.976 1.00 86.12 103 LYS A O 1
ATOM 813 N N . PRO A 1 104 ? -17.653 -8.826 -10.884 1.00 81.12 104 PRO A N 1
ATOM 814 C CA . PRO A 1 104 ? -16.562 -9.472 -10.170 1.00 81.12 104 PRO A CA 1
ATOM 815 C C . PRO A 1 104 ? -15.755 -8.560 -9.236 1.00 81.12 104 PRO A C 1
ATOM 817 O O . PRO A 1 104 ? -15.148 -9.065 -8.305 1.00 81.12 104 PRO A O 1
ATOM 820 N N . PHE A 1 105 ? -15.930 -7.234 -9.322 1.00 80.56 105 PHE A N 1
ATOM 821 C CA . PHE A 1 105 ? -15.568 -6.324 -8.223 1.00 80.56 105 PHE A CA 1
ATOM 822 C C . PHE A 1 105 ? -16.354 -6.626 -6.932 1.00 80.56 105 PHE A C 1
ATOM 824 O O . PHE A 1 105 ? -15.760 -6.788 -5.873 1.00 80.56 105 PHE A O 1
ATOM 831 N N . LEU A 1 106 ? -17.686 -6.764 -7.010 1.00 84.75 106 LEU A N 1
ATOM 832 C CA . LEU A 1 106 ? -18.522 -7.087 -5.844 1.00 84.75 106 LEU A CA 1
ATOM 833 C C . LEU A 1 106 ? -18.272 -8.516 -5.354 1.00 84.75 106 LEU A C 1
ATOM 835 O O . LEU A 1 106 ? -18.252 -8.763 -4.150 1.00 84.75 106 LEU A O 1
ATOM 839 N N . LYS A 1 107 ? -18.036 -9.451 -6.279 1.00 84.88 107 LYS A N 1
ATOM 840 C CA . LYS A 1 107 ? -17.618 -10.816 -5.953 1.00 84.88 107 LYS A CA 1
ATOM 841 C C . LYS A 1 107 ? -16.274 -10.840 -5.228 1.00 84.88 107 LYS A C 1
ATOM 843 O O . LYS A 1 107 ? -16.149 -11.577 -4.262 1.00 84.88 107 LYS A O 1
ATOM 848 N N . GLY A 1 108 ? -15.293 -10.048 -5.658 1.00 80.94 108 GLY A N 1
ATOM 849 C CA . GLY A 1 108 ? -14.013 -9.911 -4.961 1.00 80.94 108 GLY A CA 1
ATOM 850 C C . GLY A 1 108 ? -14.185 -9.289 -3.576 1.00 80.94 108 GLY A C 1
ATOM 851 O O . GLY A 1 108 ? -13.601 -9.765 -2.607 1.00 80.94 108 GLY A O 1
ATOM 852 N N . LEU A 1 109 ? -15.064 -8.289 -3.463 1.00 84.94 109 LEU A N 1
ATOM 853 C CA . LEU A 1 109 ? -15.296 -7.572 -2.215 1.00 84.94 109 LEU A CA 1
ATOM 854 C C . LEU A 1 109 ? -16.046 -8.408 -1.167 1.00 84.94 109 LEU A C 1
ATOM 856 O O . LEU A 1 109 ? -15.677 -8.363 0.003 1.00 84.94 109 LEU A O 1
ATOM 860 N N . PHE A 1 110 ? -17.074 -9.179 -1.548 1.00 89.25 110 PHE A N 1
ATOM 861 C CA . PHE A 1 110 ? -17.954 -9.910 -0.614 1.00 89.25 110 PHE A CA 1
ATOM 862 C C . PHE A 1 110 ? -17.887 -11.441 -0.723 1.00 89.25 110 PHE A C 1
ATOM 864 O O . PHE A 1 110 ? -18.365 -12.149 0.160 1.00 89.25 110 PHE A O 1
ATOM 871 N N . GLY A 1 111 ? -17.297 -11.989 -1.782 1.00 85.62 111 GLY A N 1
ATOM 872 C CA . GLY A 1 111 ? -17.186 -13.429 -2.035 1.00 85.62 111 GLY A CA 1
ATOM 873 C C . GLY A 1 111 ? -15.903 -14.042 -1.477 1.00 85.62 111 GLY A C 1
ATOM 874 O O . GLY A 1 111 ? -15.153 -14.676 -2.215 1.00 85.62 111 GLY A O 1
ATOM 875 N N . VAL A 1 112 ? -15.639 -13.854 -0.183 1.00 87.12 112 VAL A N 1
ATOM 876 C CA . VAL A 1 112 ? -14.385 -14.287 0.462 1.00 87.12 112 VAL A CA 1
ATOM 877 C C . VAL A 1 112 ? -14.436 -15.728 1.001 1.00 87.12 112 VAL A C 1
ATOM 879 O O . VAL A 1 112 ? -15.503 -16.332 1.189 1.00 87.12 112 VAL A O 1
ATOM 882 N N . SER A 1 113 ? -13.259 -16.302 1.281 1.00 88.81 113 SER A N 1
ATOM 883 C CA . SER A 1 113 ? -13.134 -17.642 1.874 1.00 88.81 113 SER A CA 1
ATOM 884 C C . SER A 1 113 ? -13.785 -17.721 3.266 1.00 88.81 113 SER A C 1
ATOM 886 O O . SER A 1 113 ? -14.114 -16.715 3.889 1.00 88.81 113 SER A O 1
ATOM 888 N N . THR A 1 114 ? -14.023 -18.931 3.780 1.00 89.25 114 THR A N 1
ATOM 889 C CA . THR A 1 114 ? -14.663 -19.117 5.102 1.00 89.25 114 THR A CA 1
ATOM 890 C C . THR A 1 114 ? -13.846 -18.533 6.245 1.00 89.25 114 THR A C 1
ATOM 892 O O . THR A 1 114 ? -14.428 -17.951 7.154 1.00 89.25 114 THR A O 1
ATOM 895 N N . PHE A 1 115 ? -12.520 -18.600 6.147 1.00 92.69 115 PHE A N 1
ATOM 896 C CA . PHE A 1 115 ? -11.622 -17.965 7.104 1.00 92.69 115 PHE A CA 1
ATOM 897 C C . PHE A 1 115 ? -11.811 -16.439 7.135 1.00 92.69 115 PHE A C 1
ATOM 899 O O . PHE A 1 115 ? -12.100 -15.876 8.186 1.00 92.69 115 PHE A O 1
ATOM 906 N N . TRP A 1 116 ? -11.748 -15.780 5.972 1.00 89.44 116 TRP A N 1
ATOM 907 C CA . TRP A 1 116 ? -11.926 -14.326 5.869 1.00 89.44 116 TRP A CA 1
ATOM 908 C C . TRP A 1 116 ? -13.335 -13.866 6.242 1.00 89.44 116 TRP A C 1
ATOM 910 O O . TRP A 1 116 ? -13.507 -12.794 6.814 1.00 89.44 116 TRP A O 1
ATOM 920 N N . PHE A 1 117 ? -14.349 -14.686 5.964 1.00 91.94 117 PHE A N 1
ATOM 921 C CA . PHE A 1 117 ? -15.709 -14.430 6.424 1.00 91.94 117 PHE A CA 1
ATOM 922 C C . PHE A 1 117 ? -15.789 -14.408 7.955 1.00 91.94 117 PHE A C 1
ATOM 924 O O . PHE A 1 117 ? -16.314 -13.449 8.514 1.00 91.94 117 PHE A O 1
ATOM 931 N N . LEU A 1 118 ? -15.236 -15.421 8.632 1.00 94.00 118 LEU A N 1
ATOM 932 C CA . LEU A 1 118 ? -15.233 -15.467 10.094 1.00 94.00 118 LEU A CA 1
ATOM 933 C C . LEU A 1 118 ? -14.446 -14.290 10.684 1.00 94.00 118 LEU A C 1
ATOM 935 O O . LEU A 1 118 ? -14.925 -13.647 11.612 1.00 94.00 118 LEU A O 1
ATOM 939 N N . ALA A 1 119 ? -13.296 -13.956 10.091 1.00 93.75 119 ALA A N 1
ATOM 940 C CA . ALA A 1 119 ? -12.509 -12.792 10.486 1.00 93.75 119 ALA A CA 1
ATOM 941 C C . ALA A 1 119 ? -13.316 -11.486 10.389 1.00 93.75 119 ALA A C 1
ATOM 943 O O . ALA A 1 119 ? -13.270 -10.685 11.315 1.00 93.75 119 ALA A O 1
ATOM 944 N N . ARG A 1 120 ? -14.116 -11.289 9.329 1.00 93.75 120 ARG A N 1
ATOM 945 C CA . ARG A 1 120 ? -14.995 -10.111 9.191 1.00 93.75 120 ARG A CA 1
ATOM 946 C C . ARG A 1 120 ? -16.092 -10.054 10.248 1.00 93.75 120 ARG A C 1
ATOM 948 O O . ARG A 1 120 ? -16.373 -8.977 10.757 1.00 93.75 120 ARG A O 1
ATOM 955 N N . ILE A 1 121 ? -16.696 -11.192 10.593 1.00 94.88 121 ILE A N 1
ATOM 956 C CA . ILE A 1 121 ? -17.715 -11.257 11.653 1.00 94.88 121 ILE A CA 1
ATOM 957 C C . ILE A 1 121 ? -17.099 -10.895 13.007 1.00 94.88 121 ILE A C 1
ATOM 959 O O . ILE A 1 121 ? -17.657 -10.083 13.740 1.00 94.88 121 ILE A O 1
ATOM 963 N N . VAL A 1 122 ? -15.926 -11.451 13.311 1.00 94.25 122 VAL A N 1
ATOM 964 C CA . VAL A 1 122 ? -15.187 -11.162 14.546 1.00 94.25 122 VAL A CA 1
ATOM 965 C C . VAL A 1 122 ? -14.735 -9.698 14.591 1.00 94.25 122 VAL A C 1
ATOM 967 O O . VAL A 1 122 ? -14.910 -9.044 15.614 1.00 94.25 122 VAL A O 1
ATOM 970 N N . ALA A 1 123 ? -14.224 -9.156 13.483 1.00 92.38 123 ALA A N 1
ATOM 971 C CA . ALA A 1 123 ? -13.821 -7.754 13.384 1.00 92.38 123 ALA A CA 1
ATOM 972 C C . ALA A 1 123 ? -15.006 -6.798 13.575 1.00 92.38 123 ALA A C 1
ATOM 974 O O . ALA A 1 123 ? -14.895 -5.845 14.336 1.00 92.38 123 ALA A O 1
ATOM 975 N N . ALA A 1 124 ? -16.152 -7.072 12.942 1.00 94.31 124 ALA A N 1
ATOM 976 C CA . ALA A 1 124 ? -17.362 -6.270 13.113 1.00 94.31 124 ALA A CA 1
ATOM 977 C C . ALA A 1 124 ? -17.881 -6.322 14.558 1.00 94.31 124 ALA A C 1
ATOM 979 O O . ALA A 1 124 ? -18.248 -5.294 15.120 1.00 94.31 124 ALA A O 1
ATOM 980 N N . PHE A 1 125 ? -17.844 -7.500 15.188 1.00 93.81 125 PHE A N 1
ATOM 981 C CA . PHE A 1 125 ? -18.198 -7.657 16.596 1.00 93.81 125 PHE A CA 1
ATOM 982 C C . PHE A 1 125 ? -17.281 -6.835 17.514 1.00 93.81 125 PHE A C 1
ATOM 984 O O . PHE A 1 125 ? -17.777 -6.064 18.333 1.00 93.81 125 PHE A O 1
ATOM 991 N N . PHE A 1 126 ? -15.958 -6.937 17.347 1.00 92.94 126 PHE A N 1
ATOM 992 C CA . PHE A 1 126 ? -15.012 -6.149 18.139 1.00 92.94 126 PHE A CA 1
ATOM 993 C C . PHE A 1 126 ? -15.124 -4.648 17.872 1.00 92.94 126 PHE A C 1
ATOM 995 O O . PHE A 1 126 ? -15.086 -3.884 18.825 1.00 92.94 126 PHE A O 1
ATOM 1002 N N . ALA A 1 127 ? -15.342 -4.221 16.627 1.00 92.12 127 ALA A N 1
ATOM 1003 C CA . ALA A 1 127 ? -15.543 -2.811 16.305 1.00 92.12 127 ALA A CA 1
ATOM 1004 C C . ALA A 1 127 ? -16.753 -2.222 17.043 1.00 92.12 127 ALA A C 1
ATOM 1006 O O . ALA A 1 127 ? -16.655 -1.136 17.601 1.00 92.12 127 ALA A O 1
ATOM 1007 N N . VAL A 1 128 ? -17.870 -2.957 17.113 1.00 93.25 128 VAL A N 1
ATOM 1008 C CA . VAL A 1 128 ? -19.052 -2.540 17.886 1.00 93.25 128 VAL A CA 1
ATOM 1009 C C . VAL A 1 128 ? -18.743 -2.495 19.384 1.00 93.25 128 VAL A C 1
ATOM 1011 O O . VAL A 1 128 ? -19.109 -1.526 20.046 1.00 93.25 128 VAL A O 1
ATOM 1014 N N . LEU A 1 129 ? -18.051 -3.505 19.924 1.00 93.12 129 LEU A N 1
ATOM 1015 C CA . LEU A 1 129 ? -17.667 -3.509 21.338 1.00 93.12 129 LEU A CA 1
ATOM 1016 C C . LEU A 1 129 ? -16.771 -2.320 21.690 1.00 93.12 129 LEU A C 1
ATOM 1018 O O . LEU A 1 129 ? -17.025 -1.657 22.691 1.00 93.12 129 LEU A O 1
ATOM 1022 N N . THR A 1 130 ? -15.766 -2.035 20.863 1.00 92.25 130 THR A N 1
ATOM 1023 C CA . THR A 1 130 ? -14.855 -0.906 21.049 1.00 92.25 130 THR A CA 1
ATOM 1024 C C . THR A 1 130 ? -15.573 0.430 20.886 1.00 92.25 130 THR A C 1
ATOM 1026 O O . THR A 1 130 ? -15.382 1.307 21.718 1.00 92.25 130 THR A O 1
ATOM 1029 N N . PHE A 1 131 ? -16.452 0.571 19.890 1.00 91.56 131 PHE A N 1
ATOM 1030 C CA . PHE A 1 131 ? -17.213 1.802 19.662 1.00 91.56 131 PHE A CA 1
ATOM 1031 C C . PHE A 1 131 ? -18.144 2.159 20.830 1.00 91.56 131 PHE A C 1
ATOM 1033 O O . PHE A 1 131 ? -18.256 3.325 21.192 1.00 91.56 131 PHE A O 1
ATOM 1040 N N . TYR A 1 132 ? -18.807 1.164 21.427 1.00 91.25 132 TYR A N 1
ATOM 1041 C CA . TYR A 1 132 ? -19.677 1.362 22.594 1.00 91.25 132 TYR A CA 1
ATOM 1042 C C . TYR A 1 132 ? -18.949 1.218 23.939 1.00 91.25 132 TYR A C 1
ATOM 1044 O O . TYR A 1 132 ? -19.614 1.228 24.974 1.00 91.25 132 TYR A O 1
ATOM 1052 N N . GLU A 1 133 ? -17.625 1.025 23.935 1.00 90.75 133 GLU A N 1
ATOM 1053 C CA . GLU A 1 133 ? -16.813 0.735 25.130 1.00 90.75 133 GLU A CA 1
ATOM 1054 C C . GLU A 1 133 ? -17.426 -0.368 26.016 1.00 90.75 133 GLU A C 1
ATOM 1056 O O . GLU A 1 133 ? -17.470 -0.299 27.246 1.00 90.75 133 GLU A O 1
ATOM 1061 N N . SER A 1 134 ? -17.954 -1.407 25.370 1.00 89.19 134 SER A N 1
ATOM 1062 C CA . SER A 1 134 ? -18.720 -2.471 26.016 1.00 89.19 134 SER A CA 1
ATOM 1063 C C . SER A 1 134 ? -17.915 -3.767 26.129 1.00 89.19 134 SER A C 1
ATOM 1065 O O . SER A 1 134 ? -17.123 -4.129 25.258 1.00 89.19 134 SER A O 1
ATOM 1067 N N . GLY A 1 135 ? -18.118 -4.493 27.232 1.00 88.19 135 GLY A N 1
ATOM 1068 C CA . GLY A 1 135 ? -17.399 -5.733 27.532 1.00 88.19 135 GLY A CA 1
ATOM 1069 C C . GLY A 1 135 ? -16.076 -5.525 28.288 1.00 88.19 135 GLY A C 1
ATOM 1070 O O . GLY A 1 135 ? -15.840 -4.464 28.870 1.00 88.19 135 GLY A O 1
ATOM 1071 N N . PRO A 1 136 ? -15.220 -6.560 28.352 1.00 88.88 136 PRO A N 1
ATOM 1072 C CA . PRO A 1 136 ? -13.954 -6.507 29.077 1.00 88.88 136 PRO A CA 1
ATOM 1073 C C . PRO A 1 136 ? -13.037 -5.368 28.619 1.00 88.88 136 PRO A C 1
ATOM 1075 O O . PRO A 1 136 ? -12.791 -5.200 27.427 1.00 88.88 136 PRO A O 1
ATOM 1078 N N . LYS A 1 137 ? -12.436 -4.653 29.579 1.00 88.25 137 LYS A N 1
ATOM 1079 C CA . LYS A 1 137 ? -11.552 -3.503 29.318 1.00 88.25 137 LYS A CA 1
ATOM 1080 C C . LYS A 1 137 ? -10.371 -3.820 28.392 1.00 88.25 137 LYS A C 1
ATOM 1082 O O . LYS A 1 137 ? -9.903 -2.931 27.698 1.00 88.25 137 LYS A O 1
ATOM 1087 N N . PHE A 1 138 ? -9.909 -5.071 28.335 1.00 88.62 138 PHE A N 1
ATOM 1088 C CA . PHE A 1 138 ? -8.831 -5.471 27.419 1.00 88.62 138 PHE A CA 1
ATOM 1089 C C . PHE A 1 138 ? -9.226 -5.422 25.931 1.00 88.62 138 PHE A C 1
ATOM 1091 O O . PHE A 1 138 ? -8.355 -5.557 25.083 1.00 88.62 138 PHE A O 1
ATOM 1098 N N . ILE A 1 139 ? -10.518 -5.298 25.607 1.00 89.88 139 ILE A N 1
ATOM 1099 C CA . ILE A 1 139 ? -11.010 -5.218 24.225 1.00 89.88 139 ILE A CA 1
ATOM 1100 C C . ILE A 1 139 ? -11.011 -3.771 23.734 1.00 89.88 139 ILE A C 1
ATOM 1102 O O . ILE A 1 139 ? -10.663 -3.511 22.588 1.00 89.88 139 ILE A O 1
ATOM 1106 N N . TRP A 1 140 ? -11.425 -2.831 24.582 1.00 89.38 140 TRP A N 1
ATOM 1107 C CA . TRP A 1 140 ? -11.670 -1.442 24.188 1.00 89.38 140 TRP A CA 1
ATOM 1108 C C . TRP A 1 140 ? -10.684 -0.443 24.799 1.00 89.38 140 TRP A C 1
ATOM 1110 O O . TRP A 1 140 ? -10.791 0.748 24.531 1.00 89.38 140 TRP A O 1
ATOM 1120 N N . SER A 1 141 ? -9.706 -0.890 25.596 1.00 90.75 141 SER A N 1
ATOM 1121 C CA . SER A 1 141 ? -8.713 0.026 26.160 1.00 90.75 141 SER A CA 1
ATOM 1122 C C . SER A 1 141 ? -7.917 0.744 25.069 1.00 90.75 141 SER A C 1
ATOM 1124 O O . SER A 1 141 ? -7.662 0.190 23.998 1.00 90.75 141 SER A O 1
ATOM 1126 N N . GLY A 1 142 ? -7.447 1.951 25.392 1.00 85.75 142 GLY A N 1
ATOM 1127 C CA . GLY A 1 142 ? -6.569 2.745 24.527 1.00 85.75 142 GLY A CA 1
ATOM 1128 C C . GLY A 1 142 ? -5.237 2.074 24.180 1.00 85.75 142 GLY A C 1
ATOM 1129 O O . GLY A 1 142 ? -4.591 2.503 23.246 1.00 85.75 142 GLY A O 1
ATOM 1130 N N . GLU A 1 143 ? -4.860 0.991 24.862 1.00 85.44 143 GLU A N 1
ATOM 1131 C CA . GLU A 1 143 ? -3.652 0.200 24.564 1.00 85.44 143 GLU A CA 1
ATOM 1132 C C . GLU A 1 143 ? -3.937 -1.013 23.657 1.00 85.44 143 GLU A C 1
ATOM 1134 O O . GLU A 1 143 ? -3.032 -1.767 23.304 1.00 85.44 143 GLU A O 1
ATOM 1139 N N . THR A 1 144 ? -5.210 -1.278 23.345 1.00 88.00 144 THR A N 1
ATOM 1140 C CA . THR A 1 144 ? -5.650 -2.482 22.623 1.00 88.00 144 THR A CA 1
ATOM 1141 C C . THR A 1 144 ? -6.560 -2.118 21.449 1.00 88.00 144 THR A C 1
ATOM 1143 O O . THR A 1 144 ? -6.102 -1.522 20.476 1.00 88.00 144 THR A O 1
ATOM 1146 N N . GLY A 1 145 ? -7.849 -2.467 21.498 1.00 85.69 145 GLY A N 1
ATOM 1147 C CA . GLY A 1 145 ? -8.786 -2.157 20.424 1.00 85.69 145 GLY A CA 1
ATOM 1148 C C . GLY A 1 145 ? -9.044 -0.662 20.284 1.00 85.69 145 GLY A C 1
ATOM 1149 O O . GLY A 1 145 ? -9.279 -0.220 19.166 1.00 85.69 145 GLY A O 1
ATOM 1150 N N . GLY A 1 146 ? -8.930 0.121 21.363 1.00 88.31 146 GLY A N 1
ATOM 1151 C CA . GLY A 1 146 ? -9.055 1.579 21.315 1.00 88.31 146 GLY A CA 1
ATOM 1152 C C . GLY A 1 146 ? -8.001 2.226 20.413 1.00 88.31 146 GLY A C 1
ATOM 1153 O O . GLY A 1 146 ? -8.370 3.001 19.540 1.00 88.31 146 GLY A O 1
ATOM 1154 N N . LEU A 1 147 ? -6.725 1.829 20.534 1.00 88.06 147 LEU A N 1
ATOM 1155 C CA . LEU A 1 147 ? -5.636 2.308 19.664 1.00 88.06 147 LEU A CA 1
ATOM 1156 C C . LEU A 1 147 ? -5.921 2.007 18.189 1.00 88.06 147 LEU A C 1
ATOM 1158 O O . LEU A 1 147 ? -5.782 2.851 17.303 1.00 88.06 147 LEU A O 1
ATOM 1162 N N . LEU A 1 148 ? -6.332 0.766 17.913 1.00 88.69 148 LEU A N 1
ATOM 1163 C CA . LEU A 1 148 ? -6.617 0.340 16.549 1.00 88.69 148 LEU A CA 1
ATOM 1164 C C . LEU A 1 148 ? -7.806 1.111 15.973 1.00 88.69 148 LEU A C 1
ATOM 1166 O O . LEU A 1 148 ? -7.753 1.565 14.836 1.00 88.69 148 LEU A O 1
ATOM 1170 N N . PHE A 1 149 ? -8.874 1.249 16.749 1.00 89.25 149 PHE A N 1
ATOM 1171 C CA . PHE A 1 149 ? -10.139 1.800 16.288 1.00 89.25 149 PHE A CA 1
ATOM 1172 C C . PHE A 1 149 ? -10.141 3.330 16.184 1.00 89.25 149 PHE A C 1
ATOM 1174 O O . PHE A 1 149 ? -10.706 3.864 15.230 1.00 89.25 149 PHE A O 1
ATOM 1181 N N . SER A 1 150 ? -9.505 4.022 17.129 1.00 85.44 150 SER A N 1
ATOM 1182 C CA . SER A 1 150 ? -9.516 5.487 17.214 1.00 85.44 150 SER A CA 1
ATOM 1183 C C . SER A 1 150 ? -8.358 6.147 16.467 1.00 85.44 150 SER A C 1
ATOM 1185 O O . SER A 1 150 ? -8.539 7.249 15.952 1.00 85.44 150 SER A O 1
ATOM 1187 N N . ASP A 1 151 ? -7.211 5.471 16.344 1.00 84.31 151 ASP A N 1
ATOM 1188 C CA . ASP A 1 151 ? -6.005 6.077 15.770 1.00 84.31 151 ASP A CA 1
ATOM 1189 C C . ASP A 1 151 ? -5.596 5.399 14.459 1.00 84.31 151 ASP A C 1
ATOM 1191 O O . ASP A 1 151 ? -5.520 6.050 13.413 1.00 84.31 151 ASP A O 1
ATOM 1195 N N . LEU A 1 152 ? -5.394 4.074 14.474 1.00 87.56 152 LEU A N 1
ATOM 1196 C CA . LEU A 1 152 ? -4.839 3.361 13.320 1.00 87.56 152 LEU A CA 1
ATOM 1197 C C . LEU A 1 152 ? -5.827 3.251 12.149 1.00 87.56 152 LEU A C 1
ATOM 1199 O O . LEU A 1 152 ? -5.489 3.651 11.039 1.00 87.56 152 LEU A O 1
ATOM 1203 N N . ILE A 1 153 ? -7.031 2.703 12.352 1.00 89.25 153 ILE A N 1
ATOM 1204 C CA . ILE A 1 153 ? -7.999 2.494 11.260 1.00 89.25 153 ILE A CA 1
ATOM 1205 C C . ILE A 1 153 ? -8.393 3.826 10.594 1.00 89.25 153 ILE A C 1
ATOM 1207 O O . ILE A 1 153 ? -8.381 3.872 9.363 1.00 89.25 153 ILE A O 1
ATOM 1211 N N . PRO A 1 154 ? -8.688 4.922 11.324 1.00 88.94 154 PRO A N 1
ATOM 1212 C CA . PRO A 1 154 ? -8.967 6.216 10.701 1.00 88.94 154 PRO A CA 1
ATOM 1213 C C . PRO A 1 154 ? -7.795 6.751 9.874 1.00 88.94 154 PRO A C 1
ATOM 1215 O O . PRO A 1 154 ? -8.013 7.227 8.757 1.00 88.94 154 PRO A O 1
ATOM 1218 N N . ALA A 1 155 ? -6.561 6.632 10.380 1.00 85.50 155 ALA A N 1
ATOM 1219 C CA . ALA A 1 155 ? -5.368 7.038 9.643 1.00 85.50 155 ALA A CA 1
ATOM 1220 C C . ALA A 1 155 ? -5.190 6.204 8.363 1.00 85.50 155 ALA A C 1
ATOM 1222 O O . ALA A 1 155 ? -4.973 6.761 7.286 1.00 85.50 155 ALA A O 1
ATOM 1223 N N . LEU A 1 156 ? -5.351 4.878 8.449 1.00 85.62 156 LEU A N 1
ATOM 1224 C CA . LEU A 1 156 ? -5.264 3.980 7.295 1.00 85.62 156 LEU A CA 1
ATOM 1225 C C . LEU A 1 156 ? -6.347 4.263 6.261 1.00 85.62 156 LEU A C 1
ATOM 1227 O O . LEU A 1 156 ? -6.037 4.361 5.077 1.00 85.62 156 LEU A O 1
ATOM 1231 N N . LEU A 1 157 ? -7.592 4.462 6.692 1.00 87.88 157 LEU A N 1
ATOM 1232 C CA . LEU A 1 157 ? -8.701 4.800 5.806 1.00 87.88 157 LEU A CA 1
ATOM 1233 C C . LEU A 1 157 ? -8.424 6.106 5.048 1.00 87.88 157 LEU A C 1
ATOM 1235 O O . LEU A 1 157 ? -8.622 6.174 3.834 1.00 87.88 157 LEU A O 1
ATOM 1239 N N . ALA A 1 158 ? -7.941 7.139 5.746 1.00 88.00 158 ALA A N 1
ATOM 1240 C CA . ALA A 1 158 ? -7.632 8.430 5.140 1.00 88.00 158 ALA A CA 1
ATOM 1241 C C . ALA A 1 158 ? -6.447 8.343 4.165 1.00 88.00 158 ALA A C 1
ATOM 1243 O O . ALA A 1 158 ? -6.502 8.899 3.065 1.00 88.00 158 ALA A O 1
ATOM 1244 N N . VAL A 1 159 ? -5.393 7.607 4.526 1.00 83.00 159 VAL A N 1
ATOM 1245 C CA . VAL A 1 159 ? -4.239 7.378 3.649 1.00 83.00 159 VAL A CA 1
ATOM 1246 C C . VAL A 1 159 ? -4.639 6.569 2.419 1.00 83.00 159 VAL A C 1
ATOM 1248 O O . VAL A 1 159 ? -4.297 6.954 1.300 1.00 83.00 159 VAL A O 1
ATOM 1251 N N . PHE A 1 160 ? -5.396 5.485 2.591 1.00 82.88 160 PHE A N 1
ATOM 1252 C CA . PHE A 1 160 ? -5.831 4.633 1.488 1.00 82.88 160 PHE A CA 1
ATOM 1253 C C . PHE A 1 160 ? -6.868 5.291 0.584 1.00 82.88 160 PHE A C 1
ATOM 1255 O O . PHE A 1 160 ? -6.905 4.968 -0.602 1.00 82.88 160 PHE A O 1
ATOM 1262 N N . LEU A 1 161 ? -7.639 6.267 1.072 1.00 87.12 161 LEU A N 1
ATOM 1263 C CA . LEU A 1 161 ? -8.493 7.101 0.226 1.00 87.12 161 LEU A CA 1
ATOM 1264 C C . LEU A 1 161 ? -7.676 7.810 -0.858 1.00 87.12 161 LEU A C 1
ATOM 1266 O O . LEU A 1 161 ? -7.963 7.677 -2.049 1.00 87.12 161 LEU A O 1
ATOM 1270 N N . PHE A 1 162 ? -6.631 8.535 -0.463 1.00 86.56 162 PHE A N 1
ATOM 1271 C CA . PHE A 1 162 ? -5.791 9.258 -1.415 1.00 86.56 162 PHE A CA 1
ATOM 1272 C C . PHE A 1 162 ? -4.845 8.336 -2.172 1.00 86.56 162 PHE A C 1
ATOM 1274 O O . PHE A 1 162 ? -4.667 8.525 -3.375 1.00 86.56 162 PHE A O 1
ATOM 1281 N N . ALA A 1 163 ? -4.287 7.317 -1.513 1.00 79.25 163 ALA A N 1
ATOM 1282 C CA . ALA A 1 163 ? -3.464 6.322 -2.183 1.00 79.25 163 ALA A CA 1
ATOM 1283 C C . ALA A 1 163 ? -4.270 5.621 -3.280 1.00 79.25 163 ALA A C 1
ATOM 1285 O O . ALA A 1 163 ? -3.879 5.674 -4.437 1.00 79.25 163 ALA A O 1
ATOM 1286 N N . GLY A 1 164 ? -5.449 5.077 -2.974 1.00 79.75 164 GLY A N 1
ATOM 1287 C CA . GLY A 1 164 ? -6.313 4.423 -3.956 1.00 79.75 164 GLY A CA 1
ATOM 1288 C C . GLY A 1 164 ? -6.670 5.335 -5.130 1.00 79.75 164 GLY A C 1
ATOM 1289 O O . GLY A 1 164 ? -6.511 4.937 -6.280 1.00 79.75 164 GLY A O 1
ATOM 1290 N N . LEU A 1 165 ? -7.079 6.581 -4.868 1.00 85.25 165 LEU A N 1
ATOM 1291 C CA . LEU A 1 165 ? -7.505 7.514 -5.918 1.00 85.25 165 LEU A CA 1
ATOM 1292 C C . LEU A 1 165 ? -6.360 8.054 -6.789 1.00 85.25 165 LEU A C 1
ATOM 1294 O O . LEU A 1 165 ? -6.568 8.287 -7.981 1.00 85.25 165 LEU A O 1
ATOM 1298 N N . LEU A 1 166 ? -5.174 8.280 -6.215 1.00 86.06 166 LEU A N 1
ATOM 1299 C CA . LEU A 1 166 ? -4.068 8.984 -6.877 1.00 86.06 166 LEU A CA 1
ATOM 1300 C C . LEU A 1 166 ? -2.957 8.049 -7.367 1.00 86.06 166 LEU A C 1
ATOM 1302 O O . LEU A 1 166 ? -2.229 8.416 -8.287 1.00 86.06 166 LEU A O 1
ATOM 1306 N N . LEU A 1 167 ? -2.845 6.834 -6.826 1.00 79.69 167 LEU A N 1
ATOM 1307 C CA . LEU A 1 167 ? -1.894 5.818 -7.282 1.00 79.69 167 LEU A CA 1
ATOM 1308 C C . LEU A 1 167 ? -2.025 5.496 -8.785 1.00 79.69 167 LEU A C 1
ATOM 1310 O O . LEU A 1 167 ? -0.990 5.371 -9.442 1.00 79.69 167 LEU A O 1
ATOM 1314 N N . PRO A 1 168 ? -3.228 5.457 -9.396 1.00 81.94 168 PRO A N 1
ATOM 1315 C CA . PRO A 1 168 ? -3.363 5.324 -10.847 1.00 81.94 168 PRO A CA 1
ATOM 1316 C C . PRO A 1 168 ? -2.594 6.379 -11.663 1.00 81.94 168 PRO A C 1
ATOM 1318 O O . PRO A 1 168 ? -2.195 6.098 -12.789 1.00 81.94 168 PRO A O 1
ATOM 1321 N N . LEU A 1 169 ? -2.320 7.573 -11.116 1.00 84.00 169 LEU A N 1
ATOM 1322 C CA . LEU A 1 169 ? -1.492 8.587 -11.790 1.00 84.00 169 LEU A CA 1
ATOM 1323 C C . LEU A 1 169 ? -0.040 8.118 -11.988 1.00 84.00 169 LEU A C 1
ATOM 1325 O O . LEU A 1 169 ? 0.604 8.489 -12.971 1.00 84.00 169 LEU A O 1
ATOM 1329 N N . LEU A 1 170 ? 0.455 7.285 -11.070 1.00 79.50 170 LEU A N 1
ATOM 1330 C CA . LEU A 1 170 ? 1.774 6.658 -11.129 1.00 79.50 170 LEU A CA 1
ATOM 1331 C C . LEU A 1 170 ? 1.746 5.369 -11.955 1.00 79.50 170 LEU A C 1
ATOM 1333 O O . LEU A 1 170 ? 2.667 5.123 -12.730 1.00 79.50 170 LEU A O 1
ATOM 1337 N N . LEU A 1 171 ? 0.697 4.554 -11.812 1.00 75.62 171 LEU A N 1
ATOM 1338 C CA . LEU A 1 171 ? 0.666 3.218 -12.414 1.00 75.62 171 LEU A CA 1
ATOM 1339 C C . LEU A 1 171 ? 0.169 3.206 -13.866 1.00 75.62 171 LEU A C 1
ATOM 1341 O O . LEU A 1 171 ? 0.701 2.469 -14.692 1.00 75.62 171 LEU A O 1
ATOM 1345 N N . ASP A 1 172 ? -0.832 4.019 -14.209 1.00 79.88 172 ASP A N 1
ATOM 1346 C CA . ASP A 1 172 ? -1.539 3.893 -15.492 1.00 79.88 172 ASP A CA 1
ATOM 1347 C C . ASP A 1 172 ? -0.965 4.781 -16.604 1.00 79.88 172 ASP A C 1
ATOM 1349 O O . ASP A 1 172 ? -1.316 4.608 -17.774 1.00 79.88 172 ASP A O 1
ATOM 1353 N N . PHE A 1 173 ? -0.099 5.740 -16.271 1.00 83.25 173 PHE A N 1
ATOM 1354 C CA . PHE A 1 173 ? 0.399 6.734 -17.227 1.00 83.25 173 PHE A CA 1
ATOM 1355 C C . PHE A 1 173 ? 1.789 6.445 -17.787 1.00 83.25 173 PHE A C 1
ATOM 1357 O O . PHE A 1 173 ? 2.293 7.276 -18.526 1.00 83.25 173 PHE A O 1
ATOM 1364 N N . GLY A 1 174 ? 2.393 5.284 -17.526 1.00 78.69 174 GLY A N 1
ATOM 1365 C CA . GLY A 1 174 ? 3.650 4.897 -18.180 1.00 78.69 174 GLY A CA 1
ATOM 1366 C C . GLY A 1 174 ? 4.915 5.041 -17.327 1.00 78.69 174 GLY A C 1
ATOM 1367 O O . GLY A 1 174 ? 6.010 4.711 -17.786 1.00 78.69 174 GLY A O 1
ATOM 1368 N N . LEU A 1 175 ? 4.810 5.559 -16.097 1.00 81.44 175 LEU A N 1
ATOM 1369 C CA . LEU A 1 175 ? 5.979 5.761 -15.231 1.00 81.44 175 LEU A CA 1
ATOM 1370 C C . LEU A 1 175 ? 6.658 4.435 -14.879 1.00 81.44 175 LEU A C 1
ATOM 1372 O O . LEU A 1 175 ? 7.886 4.358 -14.874 1.00 81.44 175 LEU A O 1
ATOM 1376 N N . LEU A 1 176 ? 5.872 3.390 -14.624 1.00 76.88 176 LEU A N 1
ATOM 1377 C CA . LEU A 1 176 ? 6.393 2.064 -14.305 1.00 76.88 176 LEU A CA 1
ATOM 1378 C C . LEU A 1 176 ? 7.189 1.466 -15.466 1.00 76.88 176 LEU A C 1
ATOM 1380 O O . LEU A 1 176 ? 8.231 0.860 -15.241 1.00 76.88 176 LEU A O 1
ATOM 1384 N N . GLU A 1 177 ? 6.747 1.666 -16.704 1.00 76.50 177 GLU A N 1
ATOM 1385 C CA . GLU A 1 177 ? 7.434 1.208 -17.908 1.00 76.50 177 GLU A CA 1
ATOM 1386 C C . GLU A 1 177 ? 8.769 1.937 -18.099 1.00 76.50 177 GLU A C 1
ATOM 1388 O O . GLU A 1 177 ? 9.779 1.307 -18.428 1.00 76.50 177 GLU A O 1
ATOM 1393 N N . LEU A 1 178 ? 8.802 3.249 -17.835 1.00 81.38 178 LEU A N 1
ATOM 1394 C CA . LEU A 1 178 ? 10.044 4.020 -17.839 1.00 81.38 178 LEU A CA 1
ATOM 1395 C C . LEU A 1 178 ? 11.000 3.531 -16.747 1.00 81.38 178 LEU A C 1
ATOM 1397 O O . LEU A 1 178 ? 12.174 3.274 -17.022 1.00 81.38 178 LEU A O 1
ATOM 1401 N N . CYS A 1 179 ? 10.518 3.393 -15.514 1.00 77.94 179 CYS A N 1
ATOM 1402 C CA . CYS A 1 179 ? 11.362 2.963 -14.410 1.00 77.94 179 CYS A CA 1
ATOM 1403 C C . CYS A 1 179 ? 11.833 1.518 -14.584 1.00 77.94 179 CYS A C 1
ATOM 1405 O O . CYS A 1 179 ? 13.009 1.250 -14.369 1.00 77.94 179 CYS A O 1
ATOM 1407 N N . GLY A 1 180 ? 10.972 0.612 -15.053 1.00 74.44 180 GLY A N 1
ATOM 1408 C CA . GLY A 1 180 ? 11.333 -0.757 -15.413 1.00 74.44 180 GLY A CA 1
ATOM 1409 C C . GLY A 1 180 ? 12.473 -0.780 -16.422 1.00 74.44 180 GLY A C 1
ATOM 1410 O O . GLY A 1 180 ? 13.517 -1.355 -16.140 1.00 74.44 180 GLY A O 1
ATOM 1411 N N . ALA A 1 181 ? 12.340 -0.048 -17.532 1.00 77.56 181 ALA A N 1
ATOM 1412 C CA . ALA A 1 181 ? 13.374 0.075 -18.560 1.00 77.56 181 ALA A CA 1
ATOM 1413 C C . ALA A 1 181 ? 14.733 0.571 -18.043 1.00 77.56 181 ALA A C 1
ATOM 1415 O O . ALA A 1 181 ? 15.789 0.117 -18.502 1.00 77.56 181 ALA A O 1
ATOM 1416 N N . LEU A 1 182 ? 14.712 1.532 -17.119 1.00 78.75 182 LEU A N 1
ATOM 1417 C CA . LEU A 1 182 ? 15.914 2.098 -16.513 1.00 78.75 182 LEU A CA 1
ATOM 1418 C C . LEU A 1 182 ? 16.546 1.135 -15.507 1.00 78.75 182 LEU A C 1
ATOM 1420 O O . LEU A 1 182 ? 17.763 0.933 -15.521 1.00 78.75 182 LEU A O 1
ATOM 1424 N N . LEU A 1 183 ? 15.716 0.508 -14.678 1.00 75.38 183 LEU A N 1
ATOM 1425 C CA . LEU A 1 183 ? 16.138 -0.360 -13.589 1.00 75.38 183 LEU A CA 1
ATOM 1426 C C . LEU A 1 183 ? 16.516 -1.769 -14.064 1.00 75.38 183 LEU A C 1
ATOM 1428 O O . LEU A 1 183 ? 17.324 -2.403 -13.391 1.00 75.38 183 LEU A O 1
ATOM 1432 N N . THR A 1 184 ? 16.082 -2.237 -15.246 1.00 73.88 184 THR A N 1
ATOM 1433 C CA . THR A 1 184 ? 16.498 -3.537 -15.821 1.00 73.88 184 THR A CA 1
ATOM 1434 C C . THR A 1 184 ? 18.018 -3.715 -15.816 1.00 73.88 184 THR A C 1
ATOM 1436 O O . THR A 1 184 ? 18.517 -4.802 -15.524 1.00 73.88 184 THR A O 1
ATOM 1439 N N . LYS A 1 185 ? 18.775 -2.648 -16.113 1.00 71.88 185 LYS A N 1
ATOM 1440 C CA . LYS A 1 185 ? 20.247 -2.682 -16.142 1.00 71.88 185 LYS A CA 1
ATOM 1441 C C . LYS A 1 185 ? 20.884 -2.893 -14.769 1.00 71.88 185 LYS A C 1
ATOM 1443 O O . LYS A 1 185 ? 22.012 -3.364 -14.713 1.00 71.88 185 LYS A O 1
ATOM 1448 N N . ILE A 1 186 ? 20.182 -2.538 -13.697 1.00 76.44 186 ILE A N 1
ATOM 1449 C CA . ILE A 1 186 ? 20.663 -2.611 -12.313 1.00 76.44 186 ILE A CA 1
ATOM 1450 C C . ILE A 1 186 ? 20.125 -3.880 -11.642 1.00 76.44 186 ILE A C 1
ATOM 1452 O O . ILE A 1 186 ? 20.884 -4.630 -11.033 1.00 76.44 186 ILE A O 1
ATOM 1456 N N . ILE A 1 187 ? 18.831 -4.168 -11.807 1.00 75.12 187 ILE A N 1
ATOM 1457 C CA . ILE A 1 187 ? 18.163 -5.280 -11.128 1.00 75.12 187 ILE A CA 1
ATOM 1458 C C . ILE A 1 187 ? 18.634 -6.641 -11.642 1.00 75.12 187 ILE A C 1
ATOM 1460 O O . ILE A 1 187 ? 18.926 -7.530 -10.840 1.00 75.12 187 ILE A O 1
ATOM 1464 N N . LYS A 1 188 ? 18.774 -6.798 -12.964 1.00 73.50 188 LYS A N 1
ATOM 1465 C CA . LYS A 1 188 ? 19.177 -8.072 -13.571 1.00 73.50 188 LYS A CA 1
ATOM 1466 C C . LYS A 1 188 ? 20.549 -8.571 -13.085 1.00 73.50 188 LYS A C 1
ATOM 1468 O O . LYS A 1 188 ? 20.616 -9.730 -12.672 1.00 73.50 188 LYS A O 1
ATOM 1473 N N . PRO A 1 189 ? 21.626 -7.756 -13.065 1.00 72.69 189 PRO A N 1
ATOM 1474 C CA . PRO A 1 189 ? 22.926 -8.221 -12.576 1.00 72.69 189 PRO A CA 1
ATOM 1475 C C . PRO A 1 189 ? 23.001 -8.379 -11.050 1.00 72.69 189 PRO A C 1
ATOM 1477 O O . PRO A 1 189 ? 23.666 -9.298 -10.581 1.00 72.69 189 PRO A O 1
ATOM 1480 N N . ILE A 1 190 ? 22.336 -7.522 -10.266 1.00 75.62 190 ILE A N 1
ATOM 1481 C CA . ILE A 1 190 ? 22.487 -7.520 -8.798 1.00 75.62 190 ILE A CA 1
ATOM 1482 C C . ILE A 1 190 ? 21.590 -8.577 -8.138 1.00 75.62 190 ILE A C 1
ATOM 1484 O O . ILE A 1 190 ? 22.033 -9.340 -7.272 1.00 75.62 190 ILE A O 1
ATOM 1488 N N . PHE A 1 191 ? 20.329 -8.652 -8.567 1.00 76.50 191 PHE A N 1
ATOM 1489 C CA . PHE A 1 191 ? 19.298 -9.449 -7.902 1.00 76.50 191 PHE A CA 1
ATOM 1490 C C . PHE A 1 191 ? 18.909 -10.712 -8.672 1.00 76.50 191 PHE A C 1
ATOM 1492 O O . PHE A 1 191 ? 18.166 -11.533 -8.143 1.00 76.50 191 PHE A O 1
ATOM 1499 N N . THR A 1 192 ? 19.451 -10.937 -9.877 1.00 72.75 192 THR A N 1
ATOM 1500 C CA . THR A 1 192 ? 19.125 -12.100 -10.732 1.00 72.75 192 THR A CA 1
ATOM 1501 C C . THR A 1 192 ? 17.627 -12.216 -11.038 1.00 72.75 192 THR A C 1
ATOM 1503 O O . THR A 1 192 ? 17.087 -13.320 -11.106 1.00 72.75 192 THR A O 1
ATOM 1506 N N . LEU A 1 193 ? 16.967 -11.063 -11.175 1.00 77.44 193 LEU A N 1
ATOM 1507 C CA . LEU A 1 193 ? 15.540 -10.924 -11.458 1.00 77.44 193 LEU A CA 1
ATOM 1508 C C . LEU A 1 193 ? 15.322 -10.223 -12.808 1.00 77.44 193 LEU A C 1
ATOM 1510 O O . LEU A 1 193 ? 16.186 -9.451 -13.242 1.00 77.44 193 LEU A O 1
ATOM 1514 N N . PRO A 1 194 ? 14.186 -10.466 -13.482 1.00 71.56 194 PRO A N 1
ATOM 1515 C CA . PRO A 1 194 ? 13.822 -9.735 -14.690 1.00 71.56 194 PRO A CA 1
ATOM 1516 C C . PRO A 1 194 ? 13.651 -8.246 -14.375 1.00 71.56 194 PRO A C 1
ATOM 1518 O O . PRO A 1 194 ? 13.233 -7.873 -13.285 1.00 71.56 194 PRO A O 1
ATOM 1521 N N . GLY A 1 195 ? 13.943 -7.372 -15.336 1.00 67.62 195 GLY A N 1
ATOM 1522 C CA . GLY A 1 195 ? 13.794 -5.928 -15.155 1.00 67.62 195 GLY A CA 1
ATOM 1523 C C . GLY A 1 195 ? 12.357 -5.504 -14.861 1.00 67.62 195 GLY A C 1
ATOM 1524 O O . GLY A 1 195 ? 12.145 -4.556 -14.104 1.00 67.62 195 GLY A O 1
ATOM 1525 N N . ARG A 1 196 ? 11.380 -6.267 -15.364 1.00 70.44 196 ARG A N 1
ATOM 1526 C CA . ARG A 1 196 ? 9.958 -6.168 -14.999 1.00 70.44 196 ARG A CA 1
ATOM 1527 C C . ARG A 1 196 ? 9.687 -6.251 -13.497 1.00 70.44 196 ARG A C 1
ATOM 1529 O O . ARG A 1 196 ? 8.767 -5.581 -13.049 1.00 70.44 196 ARG A O 1
ATOM 1536 N N . SER A 1 197 ? 10.515 -6.927 -12.696 1.00 75.50 197 SER A N 1
ATOM 1537 C CA . SER A 1 197 ? 10.319 -6.959 -11.239 1.00 75.50 197 SER A CA 1
ATOM 1538 C C . SER A 1 197 ? 10.481 -5.585 -10.579 1.00 75.50 197 SER A C 1
ATOM 1540 O O . SER A 1 197 ? 10.029 -5.372 -9.456 1.00 75.50 197 SER A O 1
ATOM 1542 N N . SER A 1 198 ? 11.108 -4.626 -11.269 1.00 73.19 198 SER A N 1
ATOM 1543 C CA . SER A 1 198 ? 11.152 -3.228 -10.826 1.00 73.19 198 SER A CA 1
ATOM 1544 C C . SER A 1 198 ? 9.756 -2.612 -10.776 1.00 73.19 198 SER A C 1
ATOM 1546 O O . SER A 1 198 ? 9.499 -1.768 -9.925 1.00 73.19 198 SER A O 1
ATOM 1548 N N . ILE A 1 199 ? 8.861 -3.033 -11.676 1.00 72.88 199 ILE A N 1
ATOM 1549 C CA . ILE A 1 199 ? 7.466 -2.591 -11.712 1.00 72.88 199 ILE A CA 1
ATOM 1550 C C . ILE A 1 199 ? 6.749 -3.095 -10.462 1.00 72.88 199 ILE A C 1
ATOM 1552 O O . ILE A 1 199 ? 6.093 -2.301 -9.795 1.00 72.88 199 ILE A O 1
ATOM 1556 N N . ASP A 1 200 ? 6.935 -4.366 -10.097 1.00 75.12 200 ASP A N 1
ATOM 1557 C CA . ASP A 1 200 ? 6.353 -4.944 -8.876 1.00 75.12 200 ASP A CA 1
ATOM 1558 C C . ASP A 1 200 ? 6.872 -4.233 -7.621 1.00 75.12 200 ASP A C 1
ATOM 1560 O O . ASP A 1 200 ? 6.092 -3.868 -6.742 1.00 75.12 200 ASP A O 1
ATOM 1564 N N . CYS A 1 201 ? 8.182 -3.970 -7.569 1.00 76.44 201 CYS A N 1
ATOM 1565 C CA . CYS A 1 201 ? 8.817 -3.239 -6.475 1.00 76.44 201 CYS A CA 1
ATOM 1566 C C . CYS A 1 201 ? 8.248 -1.819 -6.339 1.00 76.44 201 CYS A C 1
ATOM 1568 O O . CYS A 1 201 ? 7.792 -1.433 -5.268 1.00 76.44 201 CYS A O 1
ATOM 1570 N N . LEU A 1 202 ? 8.202 -1.053 -7.433 1.00 74.25 202 LEU A N 1
ATOM 1571 C CA . LEU A 1 202 ? 7.674 0.314 -7.427 1.00 74.25 202 LEU A CA 1
ATOM 1572 C C . LEU A 1 202 ? 6.178 0.355 -7.121 1.00 74.25 202 LEU A C 1
ATOM 1574 O O . LEU A 1 202 ? 5.735 1.239 -6.398 1.00 74.25 202 LEU A O 1
ATOM 1578 N N . THR A 1 203 ? 5.409 -0.608 -7.626 1.00 72.06 203 THR A N 1
ATOM 1579 C CA . THR A 1 203 ? 3.972 -0.716 -7.343 1.00 72.06 203 THR A CA 1
ATOM 1580 C C . THR A 1 203 ? 3.724 -1.008 -5.866 1.00 72.06 203 THR A C 1
ATOM 1582 O O . THR A 1 203 ? 2.864 -0.373 -5.260 1.00 72.06 203 THR A O 1
ATOM 1585 N N . SER A 1 204 ? 4.511 -1.912 -5.273 1.00 76.81 204 SER A N 1
ATOM 1586 C CA . SER A 1 204 ? 4.449 -2.217 -3.836 1.00 76.81 204 SER A CA 1
ATOM 1587 C C . SER A 1 204 ? 4.814 -1.001 -2.991 1.00 76.81 204 SER A C 1
ATOM 1589 O O . SER A 1 204 ? 4.155 -0.697 -2.003 1.00 76.81 204 SER A O 1
ATOM 1591 N N . TRP A 1 205 ? 5.857 -0.286 -3.411 1.00 74.69 205 TRP A N 1
ATOM 1592 C CA . TRP A 1 205 ? 6.428 0.812 -2.648 1.00 74.69 205 TRP A CA 1
ATOM 1593 C C . TRP A 1 205 ? 5.583 2.089 -2.684 1.00 74.69 205 TRP A C 1
ATOM 1595 O O . TRP A 1 205 ? 5.480 2.798 -1.685 1.00 74.69 205 TRP A O 1
ATOM 1605 N N . LEU A 1 206 ? 4.987 2.390 -3.841 1.00 67.06 206 LEU A N 1
ATOM 1606 C CA . LEU A 1 206 ? 4.174 3.590 -4.055 1.00 67.06 206 LEU A CA 1
ATOM 1607 C C . LEU A 1 206 ? 2.708 3.378 -3.675 1.00 67.06 206 LEU A C 1
ATOM 1609 O O . LEU A 1 206 ? 2.017 4.336 -3.335 1.00 67.06 206 LEU A O 1
ATOM 1613 N N . GLY A 1 207 ? 2.228 2.142 -3.779 1.00 65.12 207 GLY A N 1
ATOM 1614 C CA . GLY A 1 207 ? 0.833 1.793 -3.587 1.00 65.12 207 GLY A CA 1
ATOM 1615 C C . GLY A 1 207 ? 0.631 0.911 -2.376 1.00 65.12 207 GLY A C 1
ATOM 1616 O O . GLY A 1 207 ? 0.692 1.368 -1.235 1.00 65.12 207 GLY A O 1
ATOM 1617 N N . ASP A 1 208 ? 0.358 -0.355 -2.665 1.00 68.25 208 ASP A N 1
ATOM 1618 C CA . ASP A 1 208 ? 0.054 -1.379 -1.684 1.00 68.25 208 ASP A CA 1
ATOM 1619 C C . ASP A 1 208 ? 0.851 -2.649 -2.001 1.00 68.25 208 ASP A C 1
ATOM 1621 O O . ASP A 1 208 ? 0.887 -3.124 -3.143 1.00 68.25 208 ASP A O 1
ATOM 1625 N N . GLY A 1 209 ? 1.473 -3.217 -0.967 1.00 69.81 209 GLY A N 1
ATOM 1626 C CA . GLY A 1 209 ? 2.233 -4.457 -1.068 1.00 69.81 209 GLY A CA 1
ATOM 1627 C C . GLY A 1 209 ? 1.378 -5.618 -1.578 1.00 69.81 209 GLY A C 1
ATOM 1628 O O . GLY A 1 209 ? 1.887 -6.477 -2.299 1.00 69.81 209 GLY A O 1
ATOM 1629 N N . THR A 1 210 ? 0.067 -5.632 -1.296 1.00 69.31 210 THR A N 1
ATOM 1630 C CA . THR A 1 210 ? -0.808 -6.701 -1.808 1.00 69.31 210 THR A CA 1
ATOM 1631 C C . THR A 1 210 ? -1.000 -6.625 -3.325 1.00 69.31 210 THR A C 1
ATOM 1633 O O . THR A 1 210 ? -1.008 -7.664 -3.991 1.00 69.31 210 THR A O 1
ATOM 1636 N N . ILE A 1 211 ? -1.049 -5.414 -3.896 1.00 66.56 211 ILE A N 1
ATOM 1637 C CA . ILE A 1 211 ? -1.107 -5.200 -5.350 1.00 66.56 211 ILE A CA 1
ATOM 1638 C C . ILE A 1 211 ? 0.187 -5.689 -6.002 1.00 66.56 211 ILE A C 1
ATOM 1640 O O . ILE A 1 211 ? 0.139 -6.356 -7.035 1.00 66.56 211 ILE A O 1
ATOM 1644 N N . GLY A 1 212 ? 1.339 -5.424 -5.381 1.00 73.25 212 GLY A N 1
ATOM 1645 C CA . GLY A 1 212 ? 2.628 -5.931 -5.853 1.00 73.25 212 GLY A CA 1
ATOM 1646 C C . GLY A 1 212 ? 2.698 -7.459 -5.905 1.00 73.25 212 GLY A C 1
ATOM 1647 O O . GLY A 1 212 ? 3.138 -8.035 -6.905 1.00 73.25 212 GLY A O 1
ATOM 1648 N N . ILE A 1 213 ? 2.195 -8.137 -4.870 1.00 78.88 213 ILE A N 1
ATOM 1649 C CA . ILE A 1 213 ? 2.130 -9.608 -4.824 1.00 78.88 213 ILE A CA 1
ATOM 1650 C C . ILE A 1 213 ? 1.154 -10.149 -5.876 1.00 78.88 213 ILE A C 1
ATOM 1652 O O . ILE A 1 213 ? 1.468 -11.115 -6.575 1.00 78.88 213 ILE A O 1
ATOM 1656 N N . LEU A 1 214 ? -0.019 -9.526 -6.024 1.00 75.19 214 LEU A N 1
ATOM 1657 C CA . LEU A 1 214 ? -1.001 -9.912 -7.037 1.00 75.19 214 LEU A CA 1
ATOM 1658 C C . LEU A 1 214 ? -0.425 -9.778 -8.452 1.00 75.19 214 LEU A C 1
ATOM 1660 O O . LEU A 1 214 ? -0.587 -10.689 -9.268 1.00 75.19 214 LEU A O 1
ATOM 1664 N N . LEU A 1 215 ? 0.267 -8.669 -8.731 1.00 75.12 215 LEU A N 1
ATOM 1665 C CA . LEU A 1 215 ? 0.931 -8.439 -10.010 1.00 75.12 215 LEU A CA 1
ATOM 1666 C C . LEU A 1 215 ? 1.990 -9.513 -10.258 1.00 75.12 215 LEU A C 1
ATOM 1668 O O . LEU A 1 215 ? 1.968 -10.155 -11.305 1.00 75.12 215 LEU A O 1
ATOM 1672 N N . THR A 1 216 ? 2.815 -9.808 -9.254 1.00 83.38 216 THR A N 1
ATOM 1673 C CA . THR A 1 216 ? 3.812 -10.884 -9.313 1.00 83.38 216 THR A CA 1
ATOM 1674 C C . THR A 1 216 ? 3.178 -12.240 -9.654 1.00 83.38 216 THR A C 1
ATOM 1676 O O . THR A 1 216 ? 3.686 -12.963 -10.513 1.00 83.38 216 THR A O 1
ATOM 1679 N N . SER A 1 217 ? 2.041 -12.581 -9.032 1.00 81.88 217 SER A N 1
ATOM 1680 C CA . SER A 1 217 ? 1.310 -13.826 -9.315 1.00 81.88 217 SER A CA 1
ATOM 1681 C C . SER A 1 217 ? 0.810 -13.877 -10.759 1.00 81.88 217 SER A C 1
ATOM 1683 O O . SER A 1 217 ? 0.984 -14.886 -11.437 1.00 81.88 217 SER A O 1
ATOM 1685 N N . LYS A 1 218 ? 0.250 -12.776 -11.271 1.00 73.50 218 LYS A N 1
ATOM 1686 C CA . LYS A 1 218 ? -0.214 -12.702 -12.665 1.00 73.50 218 LYS A CA 1
ATOM 1687 C C . LYS A 1 218 ? 0.928 -12.775 -13.668 1.00 73.50 218 LYS A C 1
ATOM 1689 O O . LYS A 1 218 ? 0.785 -13.411 -14.706 1.00 73.50 218 LYS A O 1
ATOM 1694 N N . GLN A 1 219 ? 2.058 -12.138 -13.375 1.00 79.06 219 GLN A N 1
ATOM 1695 C CA . GLN A 1 219 ? 3.250 -12.211 -14.221 1.00 79.06 219 GLN A CA 1
ATOM 1696 C C . GLN A 1 219 ? 3.808 -13.641 -14.269 1.00 79.06 219 GLN A C 1
ATOM 1698 O O . GLN A 1 219 ? 4.247 -14.101 -15.324 1.00 79.06 219 GLN A O 1
ATOM 1703 N N . TYR A 1 220 ? 3.734 -14.374 -13.156 1.00 82.75 220 TYR A N 1
ATOM 1704 C CA . TYR A 1 220 ? 4.063 -15.797 -13.111 1.00 82.75 220 TYR A CA 1
ATOM 1705 C C . TYR A 1 220 ? 3.093 -16.649 -13.942 1.00 82.75 220 TYR A C 1
ATOM 1707 O O . TYR A 1 220 ? 3.535 -17.400 -14.809 1.00 82.75 220 TYR A O 1
ATOM 1715 N N . GLU A 1 221 ? 1.783 -16.494 -13.734 1.00 79.50 221 GLU A N 1
ATOM 1716 C CA . GLU A 1 221 ? 0.743 -17.200 -14.501 1.00 79.50 221 GLU A CA 1
ATOM 1717 C C . GLU A 1 221 ? 0.818 -16.895 -16.006 1.00 79.50 221 GLU A C 1
ATOM 1719 O O . GLU A 1 221 ? 0.575 -17.772 -16.832 1.00 79.50 221 GLU A O 1
ATOM 1724 N N . GLY A 1 222 ? 1.211 -15.670 -16.367 1.00 71.19 222 GLY A N 1
ATOM 1725 C CA . GLY A 1 222 ? 1.417 -15.227 -17.746 1.00 71.19 222 GLY A CA 1
ATOM 1726 C C . GLY A 1 222 ? 2.711 -15.719 -18.407 1.00 71.19 222 GLY A C 1
ATOM 1727 O O . GLY A 1 222 ? 2.927 -15.421 -19.580 1.00 71.19 222 GLY A O 1
ATOM 1728 N N . GLY A 1 223 ? 3.571 -16.453 -17.691 1.00 75.62 223 GLY A N 1
ATOM 1729 C CA . GLY A 1 223 ? 4.837 -16.987 -18.216 1.00 75.62 223 GLY A CA 1
ATOM 1730 C C . GLY A 1 223 ? 6.006 -16.013 -18.230 1.00 75.62 223 GLY A C 1
ATOM 1731 O O . GLY A 1 223 ? 7.065 -16.334 -18.763 1.00 75.62 223 GLY A O 1
ATOM 1732 N N . PHE A 1 224 ? 5.849 -14.830 -17.644 1.00 73.75 224 PHE A N 1
ATOM 1733 C CA . PHE A 1 224 ? 6.907 -13.824 -17.627 1.00 73.75 224 PHE A CA 1
ATOM 1734 C C . PHE A 1 224 ? 7.928 -14.082 -16.524 1.00 73.75 224 PHE A C 1
ATOM 1736 O O . PHE A 1 224 ? 9.099 -13.746 -16.696 1.00 73.75 224 PHE A O 1
ATOM 1743 N N . TYR A 1 225 ? 7.500 -14.701 -15.421 1.00 82.81 225 TYR A N 1
ATOM 1744 C CA . TYR A 1 225 ? 8.366 -15.086 -14.308 1.00 82.81 225 TYR A CA 1
ATOM 1745 C C . TYR A 1 225 ? 8.473 -16.600 -14.189 1.00 82.81 225 TYR A C 1
ATOM 1747 O O . TYR A 1 225 ? 7.516 -17.340 -14.415 1.00 82.81 225 TYR A O 1
ATOM 1755 N N . THR A 1 226 ? 9.638 -17.063 -13.759 1.00 85.56 226 THR A N 1
ATOM 1756 C CA . THR A 1 226 ? 9.791 -18.409 -13.214 1.00 85.56 226 THR A CA 1
ATOM 1757 C C . THR A 1 226 ? 9.235 -18.477 -11.793 1.00 85.56 226 THR A C 1
ATOM 1759 O O . THR A 1 226 ? 9.127 -17.475 -11.083 1.00 85.56 226 THR A O 1
ATOM 1762 N N . LYS A 1 227 ? 8.940 -19.689 -11.320 1.00 86.25 227 LYS A N 1
ATOM 1763 C CA . LYS A 1 227 ? 8.455 -19.937 -9.956 1.00 86.25 227 LYS A CA 1
ATOM 1764 C C . LYS A 1 227 ? 9.419 -19.414 -8.890 1.00 86.25 227 LYS A C 1
ATOM 1766 O O . LYS A 1 227 ? 8.978 -18.939 -7.845 1.00 86.25 227 LYS A O 1
ATOM 1771 N N . ARG A 1 228 ? 10.731 -19.500 -9.146 1.00 86.94 228 ARG A N 1
ATOM 1772 C CA . ARG A 1 228 ? 11.766 -18.931 -8.273 1.00 86.94 228 ARG A CA 1
ATOM 1773 C C . ARG A 1 228 ? 11.691 -17.406 -8.248 1.00 86.94 228 ARG A C 1
ATOM 1775 O O . ARG A 1 228 ? 11.676 -16.836 -7.164 1.00 86.94 228 ARG A O 1
ATOM 1782 N N . GLU A 1 229 ? 11.629 -16.761 -9.411 1.00 85.50 229 GLU A N 1
ATOM 1783 C CA . GLU A 1 229 ? 11.566 -15.296 -9.510 1.00 85.50 229 GLU A CA 1
ATOM 1784 C C . GLU A 1 229 ? 10.306 -14.752 -8.842 1.00 85.50 229 GLU A C 1
ATOM 1786 O O . GLU A 1 229 ? 10.410 -13.874 -7.996 1.00 85.50 229 GLU A O 1
ATOM 1791 N N . ALA A 1 230 ? 9.141 -15.338 -9.118 1.00 87.12 230 ALA A N 1
ATOM 1792 C CA . ALA A 1 230 ? 7.883 -14.925 -8.505 1.00 87.12 230 ALA A CA 1
ATOM 1793 C C . ALA A 1 230 ? 7.906 -15.061 -6.973 1.00 87.12 230 ALA A C 1
ATOM 1795 O O . ALA A 1 230 ? 7.481 -14.158 -6.254 1.00 87.12 230 ALA A O 1
ATOM 1796 N N . ALA A 1 231 ? 8.459 -16.165 -6.455 1.00 88.06 231 ALA A N 1
ATOM 1797 C CA . ALA A 1 231 ? 8.596 -16.368 -5.016 1.00 88.06 231 ALA A CA 1
ATOM 1798 C C . ALA A 1 231 ? 9.549 -15.350 -4.373 1.00 88.06 231 ALA A C 1
ATOM 1800 O O . ALA A 1 231 ? 9.271 -14.856 -3.284 1.00 88.06 231 ALA A O 1
ATOM 1801 N N . VAL A 1 232 ? 10.664 -15.027 -5.032 1.00 87.06 232 VAL A N 1
ATOM 1802 C CA . VAL A 1 232 ? 11.614 -14.019 -4.549 1.00 87.06 232 VAL A CA 1
ATOM 1803 C C . VAL A 1 232 ? 10.980 -12.628 -4.565 1.00 87.06 232 VAL A C 1
ATOM 1805 O O . VAL A 1 232 ? 10.989 -11.947 -3.547 1.00 87.06 232 VAL A O 1
ATOM 1808 N N . ILE A 1 233 ? 10.371 -12.223 -5.678 1.00 85.44 233 ILE A N 1
ATOM 1809 C CA . ILE A 1 233 ? 9.758 -10.896 -5.823 1.00 85.44 233 ILE A CA 1
ATOM 1810 C C . ILE A 1 233 ? 8.657 -10.696 -4.771 1.00 85.44 233 ILE A C 1
ATOM 1812 O O . ILE A 1 233 ? 8.669 -9.703 -4.043 1.00 85.44 233 ILE A O 1
ATOM 1816 N N . GLY A 1 234 ? 7.770 -11.682 -4.614 1.00 84.06 234 GLY A N 1
ATOM 1817 C CA . GLY A 1 234 ? 6.671 -11.611 -3.651 1.00 84.06 234 GLY A CA 1
ATOM 1818 C C . GLY A 1 234 ? 7.109 -11.629 -2.183 1.00 84.06 234 GLY A C 1
ATOM 1819 O O . GLY A 1 234 ? 6.338 -11.221 -1.324 1.00 84.06 234 GLY A O 1
ATOM 1820 N N . THR A 1 235 ? 8.325 -12.091 -1.869 1.00 85.31 235 THR A N 1
ATOM 1821 C CA . THR A 1 235 ? 8.807 -12.181 -0.476 1.00 85.31 235 THR A CA 1
ATOM 1822 C C . THR A 1 235 ? 9.813 -11.100 -0.101 1.00 85.31 235 THR A C 1
ATOM 1824 O O . THR A 1 235 ? 9.855 -10.711 1.061 1.00 85.31 235 THR A O 1
ATOM 1827 N N . THR A 1 236 ? 10.618 -10.603 -1.047 1.00 82.81 236 THR A N 1
ATOM 1828 C CA . THR A 1 236 ? 11.715 -9.665 -0.749 1.00 82.81 236 THR A CA 1
ATOM 1829 C C . THR A 1 236 ? 11.591 -8.310 -1.440 1.00 82.81 236 THR A C 1
ATOM 1831 O O . THR A 1 236 ? 12.265 -7.375 -1.024 1.00 82.81 236 THR A O 1
ATOM 1834 N N . PHE A 1 237 ? 10.768 -8.182 -2.488 1.00 77.12 237 PHE A N 1
ATOM 1835 C CA . PHE A 1 237 ? 10.580 -6.924 -3.234 1.00 77.12 237 PHE A CA 1
ATOM 1836 C C . PHE A 1 237 ? 9.226 -6.255 -2.976 1.00 77.12 237 PHE A C 1
ATOM 1838 O O . PHE A 1 237 ? 8.963 -5.178 -3.506 1.00 77.12 237 PHE A O 1
ATOM 1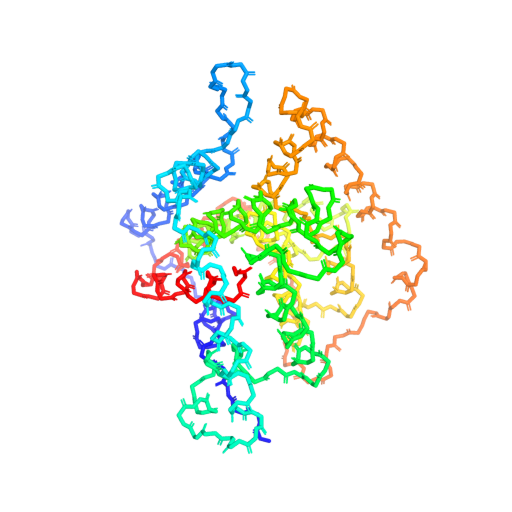845 N N . SER A 1 238 ? 8.386 -6.850 -2.128 1.00 74.19 238 SER A N 1
ATOM 1846 C CA . SER A 1 238 ? 7.122 -6.259 -1.674 1.00 74.19 238 SER A CA 1
ATOM 1847 C C . SER A 1 238 ? 7.371 -5.338 -0.475 1.00 74.19 238 SER A C 1
ATOM 1849 O O . SER A 1 238 ? 7.075 -5.683 0.667 1.00 74.19 238 SER A O 1
ATOM 1851 N N . VAL A 1 239 ? 8.013 -4.195 -0.735 1.00 76.00 239 VAL A N 1
ATOM 1852 C CA . VAL A 1 239 ? 8.387 -3.209 0.293 1.00 76.00 239 VAL A CA 1
ATOM 1853 C C . VAL A 1 239 ? 7.139 -2.520 0.846 1.00 76.00 239 VAL A C 1
ATOM 1855 O O . VAL A 1 239 ? 6.187 -2.264 0.111 1.00 76.00 239 VAL A O 1
ATOM 1858 N N . VAL A 1 240 ? 7.158 -2.209 2.144 1.00 78.19 240 VAL A N 1
ATOM 1859 C CA . VAL A 1 240 ? 6.098 -1.436 2.796 1.00 78.19 240 VAL A CA 1
ATOM 1860 C C . VAL A 1 240 ? 6.002 -0.023 2.206 1.00 78.19 240 VAL A C 1
ATOM 1862 O O . VAL A 1 240 ? 7.016 0.606 1.898 1.00 78.19 240 VAL A O 1
ATOM 1865 N N . SER A 1 241 ? 4.776 0.471 2.041 1.00 78.00 241 SER A N 1
ATOM 1866 C CA . SER A 1 241 ? 4.518 1.788 1.457 1.00 78.00 241 SER A CA 1
ATOM 1867 C C . SER A 1 241 ? 5.015 2.926 2.350 1.00 78.00 241 SER A C 1
ATOM 1869 O O . SER A 1 241 ? 4.893 2.872 3.578 1.00 78.00 241 SER A O 1
ATOM 1871 N N . ILE A 1 242 ? 5.525 3.993 1.727 1.00 80.00 242 ILE A N 1
ATOM 1872 C CA . ILE A 1 242 ? 6.055 5.175 2.429 1.00 80.00 242 ILE A CA 1
ATOM 1873 C C . ILE A 1 242 ? 4.979 5.836 3.293 1.00 80.00 242 ILE A C 1
ATOM 1875 O O . ILE A 1 242 ? 5.250 6.293 4.402 1.00 80.00 242 ILE A O 1
ATOM 1879 N N . THR A 1 243 ? 3.740 5.865 2.804 1.00 76.75 243 THR A N 1
ATOM 1880 C CA . THR A 1 243 ? 2.618 6.471 3.524 1.00 76.75 243 THR A CA 1
ATOM 1881 C C . THR A 1 243 ? 2.300 5.708 4.806 1.00 76.75 243 THR A C 1
ATOM 1883 O O . THR A 1 243 ? 2.080 6.326 5.844 1.00 76.75 243 THR A O 1
ATOM 1886 N N . PHE A 1 244 ? 2.363 4.374 4.774 1.00 78.69 244 PHE A N 1
ATOM 1887 C CA . PHE A 1 244 ? 2.192 3.545 5.964 1.00 78.69 244 PHE A CA 1
ATOM 1888 C C . PHE A 1 244 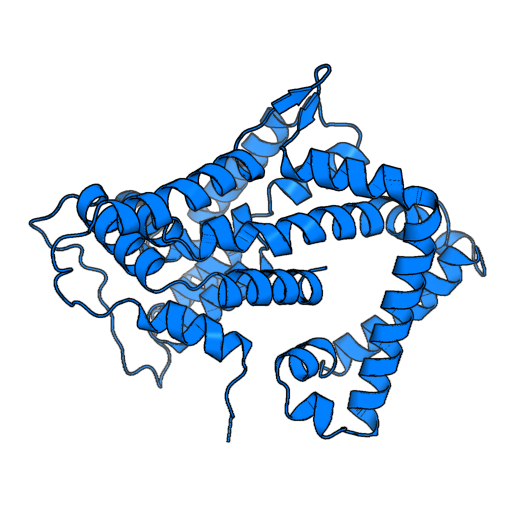? 3.351 3.723 6.951 1.00 78.69 244 PHE A C 1
ATOM 1890 O O . PHE A 1 244 ? 3.122 3.812 8.154 1.00 78.69 244 PHE A O 1
ATOM 1897 N N . THR A 1 245 ? 4.589 3.850 6.462 1.00 83.69 245 THR A N 1
ATOM 1898 C CA . THR A 1 245 ? 5.740 4.181 7.316 1.00 83.69 245 THR A CA 1
ATOM 1899 C C . THR A 1 245 ? 5.533 5.492 8.079 1.00 83.69 245 THR A C 1
ATOM 1901 O O . THR A 1 245 ? 5.858 5.552 9.262 1.00 83.69 245 THR A O 1
ATOM 1904 N N . ILE A 1 246 ? 4.954 6.518 7.444 1.00 80.50 246 ILE A N 1
ATOM 1905 C CA . ILE A 1 246 ? 4.627 7.783 8.121 1.00 80.50 246 ILE A CA 1
ATOM 1906 C C . ILE A 1 246 ? 3.571 7.562 9.207 1.00 80.50 246 ILE A C 1
ATOM 1908 O O . ILE A 1 246 ? 3.785 8.006 10.328 1.00 80.50 246 ILE A O 1
ATOM 1912 N N . VAL A 1 247 ? 2.491 6.825 8.920 1.00 79.94 247 VAL A N 1
ATOM 1913 C CA . VAL A 1 247 ? 1.454 6.507 9.923 1.00 79.94 247 VAL A CA 1
ATOM 1914 C C . VAL A 1 247 ? 2.058 5.803 11.139 1.00 79.94 247 VAL A C 1
ATOM 1916 O O . VAL A 1 247 ? 1.781 6.189 12.271 1.00 79.94 247 VAL A O 1
ATOM 1919 N N . VAL A 1 248 ? 2.927 4.810 10.923 1.00 85.06 248 VAL A N 1
ATOM 1920 C CA . VAL A 1 248 ? 3.614 4.110 12.019 1.00 85.06 248 VAL A CA 1
ATOM 1921 C C . VAL A 1 248 ? 4.482 5.072 12.827 1.00 85.06 248 VAL A C 1
ATOM 1923 O O . VAL A 1 248 ? 4.410 5.050 14.050 1.00 85.06 248 VAL A O 1
ATOM 1926 N N . LEU A 1 249 ? 5.271 5.929 12.168 1.00 86.19 249 LEU A N 1
ATOM 1927 C CA . LEU A 1 249 ? 6.128 6.907 12.845 1.00 86.19 249 LEU A CA 1
ATOM 1928 C C . LEU A 1 249 ? 5.336 7.945 13.642 1.00 86.19 249 LEU A C 1
ATOM 1930 O O . LEU A 1 249 ? 5.798 8.336 14.709 1.00 86.19 249 LEU A O 1
ATOM 1934 N N . THR A 1 250 ? 4.169 8.366 13.155 1.00 82.00 250 THR A N 1
ATOM 1935 C CA . THR A 1 250 ? 3.255 9.251 13.889 1.00 82.00 250 THR A CA 1
ATOM 1936 C C . THR A 1 250 ? 2.691 8.557 15.128 1.00 82.00 250 THR A C 1
ATOM 1938 O O . THR A 1 250 ? 2.656 9.159 16.193 1.00 82.00 250 THR A O 1
ATOM 1941 N N . LEU A 1 251 ? 2.318 7.276 15.036 1.00 83.19 251 LEU A N 1
ATOM 1942 C CA . LEU A 1 251 ? 1.782 6.528 16.182 1.00 83.19 251 LEU A CA 1
ATOM 1943 C C . LEU A 1 251 ? 2.814 6.280 17.290 1.00 83.19 251 LEU A C 1
ATOM 1945 O O . LEU A 1 251 ? 2.438 6.159 18.451 1.00 83.19 251 LEU A O 1
ATOM 1949 N N . VAL A 1 252 ? 4.102 6.186 16.945 1.00 87.94 252 VAL A N 1
ATOM 1950 C CA . VAL A 1 252 ? 5.193 6.003 17.922 1.00 87.94 252 VAL A CA 1
ATOM 1951 C C . VAL A 1 252 ? 5.938 7.298 18.258 1.00 87.94 252 VAL A C 1
ATOM 1953 O O . VAL A 1 252 ? 6.952 7.237 18.947 1.00 87.94 252 VAL A O 1
ATOM 1956 N N . ASP A 1 253 ? 5.466 8.446 17.763 1.00 85.00 253 ASP A N 1
ATOM 1957 C CA . ASP A 1 253 ? 6.052 9.776 17.990 1.00 85.00 253 ASP A CA 1
ATOM 1958 C C . ASP A 1 253 ? 7.540 9.906 17.568 1.00 85.00 253 ASP A C 1
ATOM 1960 O O . ASP A 1 253 ? 8.377 10.524 18.226 1.00 85.00 253 ASP A O 1
ATOM 1964 N N . LEU A 1 254 ? 7.910 9.295 16.433 1.00 88.44 254 LEU A N 1
ATOM 1965 C CA . LEU A 1 254 ? 9.285 9.288 15.895 1.00 88.44 254 LEU A CA 1
ATOM 1966 C C . LEU A 1 254 ? 9.417 9.957 14.518 1.00 88.44 254 LEU A C 1
ATOM 1968 O O . LEU A 1 254 ? 10.369 9.697 13.781 1.00 88.44 254 LEU A O 1
ATOM 1972 N N . GLN A 1 255 ? 8.502 10.858 14.153 1.00 83.62 255 GLN A N 1
ATOM 1973 C CA . GLN A 1 255 ? 8.500 11.529 12.840 1.00 83.62 255 GLN A CA 1
ATOM 1974 C C . GLN A 1 255 ? 9.810 12.280 12.535 1.00 83.62 255 GLN A C 1
ATOM 1976 O O . GLN A 1 255 ? 10.261 12.315 11.389 1.00 83.62 255 GLN A O 1
ATOM 1981 N N . HIS A 1 256 ? 10.475 12.821 13.559 1.00 84.12 256 HIS A N 1
ATOM 1982 C CA . HIS A 1 256 ? 11.777 13.486 13.431 1.00 84.12 256 HIS A CA 1
ATOM 1983 C C . HIS A 1 256 ? 12.913 12.539 12.988 1.00 84.12 256 HIS A C 1
ATOM 1985 O O . HIS A 1 256 ? 13.912 12.993 12.431 1.00 84.12 256 HIS A O 1
ATOM 1991 N N . MET A 1 257 ? 12.761 11.224 13.191 1.00 87.44 257 MET A N 1
ATOM 1992 C CA . MET A 1 257 ? 13.708 10.190 12.754 1.00 87.44 257 MET A CA 1
ATOM 1993 C C . MET A 1 257 ? 13.338 9.565 11.405 1.00 87.44 257 MET A C 1
ATOM 1995 O O . MET A 1 257 ? 13.899 8.526 11.045 1.00 87.44 257 MET A O 1
ATOM 1999 N N . PHE A 1 258 ? 12.403 10.160 10.652 1.00 85.44 258 PHE A N 1
ATOM 2000 C CA . PHE A 1 258 ? 11.896 9.589 9.401 1.00 85.44 258 PHE A CA 1
ATOM 2001 C C . PHE A 1 258 ? 13.020 9.132 8.469 1.00 85.44 258 PHE A C 1
ATOM 2003 O O . PHE A 1 258 ? 12.999 7.999 7.996 1.00 85.44 258 PHE A O 1
ATOM 2010 N N . PHE A 1 259 ? 14.034 9.971 8.239 1.00 85.50 259 PHE A N 1
ATOM 2011 C CA . PHE A 1 259 ? 15.120 9.627 7.323 1.00 85.50 259 PHE A CA 1
ATOM 2012 C C . PHE A 1 259 ? 15.929 8.420 7.811 1.00 85.50 259 PHE A C 1
ATOM 2014 O O . PHE A 1 259 ? 16.203 7.514 7.030 1.00 85.50 259 PHE A O 1
ATOM 2021 N N . GLN A 1 260 ? 16.281 8.373 9.098 1.00 90.44 260 GLN A N 1
ATOM 2022 C CA . GLN A 1 260 ? 17.039 7.274 9.694 1.00 90.44 260 GLN A CA 1
ATOM 2023 C C . GLN A 1 260 ? 16.232 5.975 9.666 1.00 90.44 260 GLN A C 1
ATOM 2025 O O . GLN A 1 260 ? 16.748 4.946 9.237 1.00 90.44 260 GLN A O 1
ATOM 2030 N N . TYR A 1 261 ? 14.966 6.030 10.082 1.00 89.06 261 TYR A N 1
ATOM 2031 C CA . TYR A 1 261 ? 14.058 4.885 10.087 1.00 89.06 261 TYR A CA 1
ATOM 2032 C C . TYR A 1 261 ? 13.813 4.347 8.674 1.00 89.06 261 TYR A C 1
ATOM 2034 O O . TYR A 1 261 ? 13.815 3.146 8.420 1.00 89.06 261 TYR A O 1
ATOM 2042 N N . TYR A 1 262 ? 13.639 5.242 7.713 1.00 86.62 262 TYR A N 1
ATOM 2043 C CA . TYR A 1 262 ? 13.391 4.843 6.343 1.00 86.62 262 TYR A CA 1
ATOM 2044 C C . TYR A 1 262 ? 14.650 4.308 5.655 1.00 86.62 262 TYR A C 1
ATOM 2046 O O . TYR A 1 262 ? 14.599 3.317 4.927 1.00 86.62 262 TYR A O 1
ATOM 2054 N N . LEU A 1 263 ? 15.809 4.911 5.930 1.00 89.38 263 LEU A N 1
ATOM 2055 C CA . LEU A 1 263 ? 17.092 4.418 5.447 1.00 89.38 263 LEU A CA 1
ATOM 2056 C C . LEU A 1 263 ? 17.377 3.007 5.974 1.00 89.38 263 LEU A C 1
ATOM 2058 O O . LEU A 1 263 ? 17.843 2.166 5.206 1.00 89.38 263 LEU A O 1
ATOM 2062 N N . THR A 1 264 ? 17.070 2.710 7.241 1.00 90.88 264 THR A N 1
ATOM 2063 C CA . THR A 1 264 ? 17.238 1.351 7.777 1.00 90.88 264 THR A CA 1
ATOM 2064 C C . THR A 1 264 ? 16.298 0.356 7.107 1.00 90.88 264 THR A C 1
ATOM 2066 O O . THR A 1 264 ? 16.756 -0.736 6.777 1.00 90.88 264 THR A O 1
ATOM 2069 N N . ILE A 1 265 ? 15.045 0.726 6.808 1.00 88.56 265 ILE A N 1
ATOM 2070 C CA . ILE A 1 265 ? 14.129 -0.112 6.010 1.00 88.56 265 ILE A CA 1
ATOM 2071 C C . ILE A 1 265 ? 14.713 -0.396 4.625 1.00 88.56 265 ILE A C 1
ATOM 2073 O O . ILE A 1 265 ? 14.744 -1.551 4.204 1.00 88.56 265 ILE A O 1
ATOM 2077 N N . VAL A 1 266 ? 15.203 0.627 3.920 1.00 85.69 266 VAL A N 1
ATOM 2078 C CA . VAL A 1 266 ? 15.778 0.460 2.577 1.00 85.69 266 VAL A CA 1
ATOM 2079 C C . VAL A 1 266 ? 17.022 -0.426 2.625 1.00 85.69 266 VAL A C 1
ATOM 2081 O O . VAL A 1 266 ? 17.143 -1.353 1.829 1.00 85.69 266 VAL A O 1
ATOM 2084 N N . LEU A 1 267 ? 17.933 -0.196 3.573 1.00 89.62 267 LEU A N 1
ATOM 2085 C CA . LEU A 1 267 ? 19.149 -0.999 3.720 1.00 89.62 267 LEU A CA 1
ATOM 2086 C C . LEU A 1 267 ? 18.837 -2.448 4.110 1.00 89.62 267 LEU A C 1
ATOM 2088 O O . LEU A 1 267 ? 19.394 -3.369 3.513 1.00 89.62 267 LEU A O 1
ATOM 2092 N N . ALA A 1 268 ? 17.928 -2.664 5.063 1.00 89.44 268 ALA A N 1
ATOM 2093 C CA . ALA A 1 268 ? 17.488 -3.997 5.462 1.00 89.44 268 ALA A CA 1
ATOM 2094 C C . ALA A 1 268 ? 16.765 -4.716 4.314 1.00 89.44 268 ALA A C 1
ATOM 2096 O O . ALA A 1 268 ? 17.022 -5.893 4.075 1.00 89.44 268 ALA A O 1
ATOM 2097 N N . GLY A 1 269 ? 15.924 -4.005 3.560 1.00 85.25 269 GLY A N 1
ATOM 2098 C CA . GLY A 1 269 ? 15.235 -4.518 2.378 1.00 85.25 269 GLY A CA 1
ATOM 2099 C C . GLY A 1 269 ? 16.204 -4.907 1.264 1.00 85.25 269 GLY A C 1
ATOM 2100 O O . GLY A 1 269 ? 16.107 -6.006 0.726 1.00 85.25 269 GLY A O 1
ATOM 2101 N N . LEU A 1 270 ? 17.198 -4.065 0.963 1.00 84.69 270 LEU A N 1
ATOM 2102 C CA . LEU A 1 270 ? 18.255 -4.377 -0.006 1.00 84.69 270 LEU A CA 1
ATOM 2103 C C . LEU A 1 270 ? 19.104 -5.572 0.445 1.00 84.69 270 LEU A C 1
ATOM 2105 O O . LEU A 1 270 ? 19.406 -6.451 -0.365 1.00 84.69 270 LEU A O 1
ATOM 2109 N N . ALA A 1 271 ? 19.458 -5.636 1.731 1.00 88.56 271 ALA A N 1
ATOM 2110 C CA . ALA A 1 271 ? 20.175 -6.770 2.300 1.00 88.56 271 ALA A CA 1
ATOM 2111 C C . ALA A 1 271 ? 19.344 -8.058 2.194 1.00 88.56 271 ALA A C 1
ATOM 2113 O O . ALA A 1 271 ? 19.854 -9.073 1.724 1.00 88.56 271 ALA A O 1
ATOM 2114 N N . ALA A 1 272 ? 18.056 -8.017 2.541 1.00 86.50 272 ALA A N 1
ATOM 2115 C CA . ALA A 1 272 ? 17.142 -9.148 2.407 1.00 86.50 272 ALA A CA 1
ATOM 2116 C C . ALA A 1 272 ? 16.979 -9.574 0.939 1.00 86.50 272 ALA A C 1
ATOM 2118 O O . ALA A 1 272 ? 17.111 -10.754 0.623 1.00 86.50 272 ALA A O 1
ATOM 2119 N N . ALA A 1 273 ? 16.795 -8.627 0.018 1.00 82.31 273 ALA A N 1
ATOM 2120 C CA . ALA A 1 273 ? 16.705 -8.886 -1.416 1.00 82.31 273 ALA A CA 1
ATOM 2121 C C . ALA A 1 273 ? 17.992 -9.493 -2.000 1.00 82.31 273 ALA A C 1
ATOM 2123 O O . ALA A 1 273 ? 17.936 -10.245 -2.972 1.00 82.31 273 ALA A O 1
ATOM 2124 N N . LEU A 1 274 ? 19.158 -9.213 -1.413 1.00 84.50 274 LEU A N 1
ATOM 2125 C CA . LEU A 1 274 ? 20.420 -9.831 -1.814 1.00 84.50 274 LEU A CA 1
ATOM 2126 C C . LEU A 1 274 ? 20.614 -11.214 -1.168 1.00 84.50 274 LEU A C 1
ATOM 2128 O O . LEU A 1 274 ? 21.053 -12.157 -1.828 1.00 84.50 274 LEU A O 1
ATOM 2132 N N . ILE A 1 275 ? 20.297 -11.353 0.115 1.00 87.94 275 ILE A N 1
ATOM 2133 C CA . ILE A 1 275 ? 20.627 -12.537 0.912 1.00 87.94 275 ILE A CA 1
ATOM 2134 C C . ILE A 1 275 ? 19.551 -13.622 0.768 1.00 87.94 275 ILE A C 1
ATOM 2136 O O . ILE A 1 275 ? 19.869 -14.762 0.428 1.00 87.94 275 ILE A O 1
ATOM 2140 N N . CYS A 1 276 ? 18.275 -13.291 0.974 1.00 87.25 276 CYS A N 1
ATOM 2141 C CA . CYS A 1 276 ? 17.181 -14.263 1.046 1.00 87.25 276 CYS A CA 1
ATOM 2142 C C . CYS A 1 276 ? 17.014 -15.125 -0.219 1.00 87.25 276 CYS A C 1
ATOM 2144 O O . CYS A 1 276 ? 16.819 -16.330 -0.064 1.00 87.25 276 CYS A O 1
ATOM 2146 N N . PRO A 1 277 ? 17.164 -14.613 -1.461 1.00 83.31 277 PRO A N 1
ATOM 2147 C CA . PRO A 1 277 ? 17.062 -15.455 -2.660 1.00 83.31 277 PRO A CA 1
ATOM 2148 C C . PRO A 1 277 ? 18.140 -16.541 -2.753 1.00 83.31 277 PRO A C 1
ATOM 2150 O O . PRO A 1 277 ? 17.974 -17.521 -3.481 1.00 83.31 277 PRO A O 1
ATOM 2153 N N . ARG A 1 278 ? 19.257 -16.360 -2.035 1.00 84.62 278 ARG A N 1
ATOM 2154 C CA . ARG A 1 278 ? 20.407 -17.274 -2.008 1.00 84.62 278 ARG A CA 1
ATOM 2155 C C . ARG A 1 278 ? 20.315 -18.293 -0.864 1.00 84.62 278 ARG A C 1
ATOM 2157 O O . ARG A 1 278 ? 20.989 -19.320 -0.921 1.00 84.62 278 ARG A O 1
ATOM 2164 N N . ILE A 1 279 ? 19.445 -18.072 0.124 1.00 88.12 279 ILE A N 1
ATOM 2165 C CA . ILE A 1 279 ? 19.231 -18.977 1.263 1.00 88.12 279 ILE A CA 1
ATOM 2166 C C . ILE A 1 279 ? 18.008 -19.889 0.999 1.00 88.12 279 ILE A C 1
ATOM 2168 O O . ILE A 1 279 ? 17.019 -19.462 0.392 1.00 88.12 279 ILE A O 1
ATOM 2172 N N . PRO A 1 280 ? 18.030 -21.172 1.419 1.00 85.06 280 PRO A N 1
ATOM 2173 C CA . PRO A 1 280 ? 16.834 -22.016 1.407 1.00 85.06 280 PRO A CA 1
ATOM 2174 C C . PRO A 1 280 ? 15.719 -21.410 2.284 1.00 85.06 280 PRO A C 1
ATOM 2176 O O . PRO A 1 280 ? 16.021 -20.873 3.344 1.00 85.06 280 PRO A O 1
ATOM 2179 N N . PRO A 1 281 ? 14.429 -21.515 1.917 1.00 85.38 281 PRO A N 1
ATOM 2180 C CA . PRO A 1 281 ? 13.859 -22.369 0.874 1.00 85.38 281 PRO A CA 1
ATOM 2181 C C . PRO A 1 281 ? 13.812 -21.740 -0.527 1.00 85.38 281 PRO A C 1
ATOM 2183 O O . PRO A 1 281 ? 13.514 -22.456 -1.483 1.00 85.38 281 PRO A O 1
ATOM 2186 N N . LEU A 1 282 ? 14.088 -20.438 -0.670 1.00 83.75 282 LEU A N 1
ATOM 2187 C CA . LEU A 1 282 ? 13.952 -19.717 -1.942 1.00 83.75 282 LEU A CA 1
ATOM 2188 C C . LEU A 1 282 ? 14.975 -20.183 -2.983 1.00 83.75 282 LEU A C 1
ATOM 2190 O O . LEU A 1 282 ? 14.611 -20.405 -4.137 1.00 83.75 282 LEU A O 1
ATOM 2194 N N . SER A 1 283 ? 16.216 -20.448 -2.566 1.00 81.38 283 SER A N 1
ATOM 2195 C CA . SER A 1 283 ? 17.266 -20.944 -3.468 1.00 81.38 283 SER A CA 1
ATOM 2196 C C . SER A 1 283 ? 16.998 -22.343 -4.037 1.00 81.38 283 SER A C 1
ATOM 2198 O O . SER A 1 283 ? 17.534 -22.690 -5.085 1.00 81.38 283 SER A O 1
ATOM 2200 N N . LYS A 1 284 ? 16.144 -23.141 -3.379 1.00 85.81 284 LYS A N 1
ATOM 2201 C CA . LYS A 1 284 ? 15.762 -24.496 -3.818 1.00 85.81 284 LYS A CA 1
ATOM 2202 C C . LYS A 1 284 ? 14.531 -24.513 -4.730 1.00 85.81 284 LYS A C 1
ATOM 2204 O O . LYS A 1 284 ? 14.117 -25.585 -5.170 1.00 85.81 284 LYS A O 1
ATOM 2209 N N . LYS A 1 285 ? 13.894 -23.364 -4.989 1.00 86.25 285 LYS A N 1
ATOM 2210 C CA . LYS A 1 285 ? 12.730 -23.302 -5.883 1.00 86.25 285 LYS A CA 1
ATOM 2211 C C . LYS A 1 285 ? 13.179 -23.492 -7.341 1.00 86.25 285 LYS A C 1
ATOM 2213 O O . LYS A 1 285 ? 14.160 -22.872 -7.748 1.00 86.25 285 LYS A O 1
ATOM 2218 N N . PRO A 1 286 ? 12.476 -24.320 -8.135 1.00 83.25 286 PRO A N 1
ATOM 2219 C CA . PRO 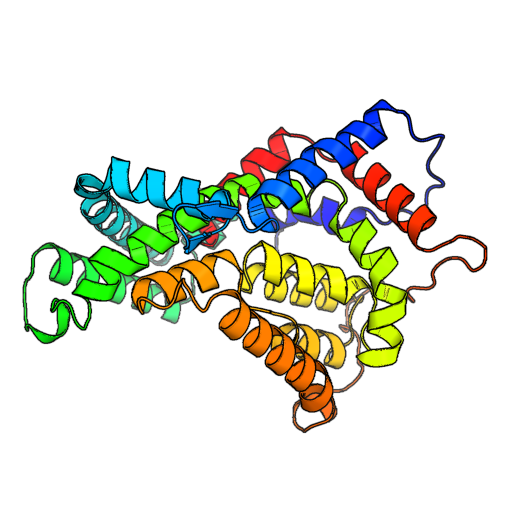A 1 286 ? 12.861 -24.578 -9.516 1.00 83.25 286 PRO A CA 1
ATOM 2220 C C . PRO A 1 286 ? 12.634 -23.343 -10.398 1.00 83.25 286 PRO A C 1
ATOM 2222 O O . PRO A 1 286 ? 11.642 -22.626 -10.244 1.00 83.25 286 PRO A O 1
ATOM 2225 N N . ASN A 1 287 ? 13.523 -23.138 -11.371 1.00 80.38 287 ASN A N 1
ATOM 2226 C CA . ASN A 1 287 ? 13.365 -22.139 -12.433 1.00 80.38 287 ASN A CA 1
ATOM 2227 C C . ASN A 1 287 ? 12.428 -22.677 -13.527 1.00 80.38 287 ASN A C 1
ATOM 2229 O O . ASN A 1 287 ? 12.845 -22.911 -14.656 1.00 80.38 287 ASN A O 1
ATOM 2233 N N . GLN A 1 288 ? 11.174 -22.945 -13.165 1.00 80.69 288 GLN A N 1
ATOM 2234 C CA . GLN A 1 288 ? 10.136 -23.412 -14.086 1.00 80.69 288 GLN A CA 1
ATOM 2235 C C . GLN A 1 288 ? 9.116 -22.301 -14.317 1.00 80.69 288 GLN A C 1
ATOM 2237 O O . GLN A 1 288 ? 8.712 -21.626 -13.366 1.00 80.69 288 GLN A O 1
ATOM 2242 N N . TYR A 1 289 ? 8.719 -22.117 -15.572 1.00 79.81 289 TYR A N 1
ATOM 2243 C CA . TYR A 1 289 ? 7.590 -21.269 -15.946 1.00 79.81 289 TYR A CA 1
ATOM 2244 C C . TYR A 1 289 ? 6.269 -22.005 -15.694 1.00 79.81 289 TYR A C 1
ATOM 2246 O O . TYR A 1 289 ? 6.252 -23.224 -15.518 1.00 79.81 289 TYR A O 1
ATOM 2254 N N . PHE A 1 290 ? 5.166 -21.263 -15.642 1.00 75.88 290 PHE A N 1
ATOM 2255 C CA . PHE A 1 290 ? 3.838 -21.837 -15.457 1.00 75.88 290 PHE A CA 1
ATOM 2256 C C . PHE A 1 290 ? 3.472 -22.764 -16.634 1.00 75.88 290 PHE A C 1
ATOM 2258 O O . PHE A 1 2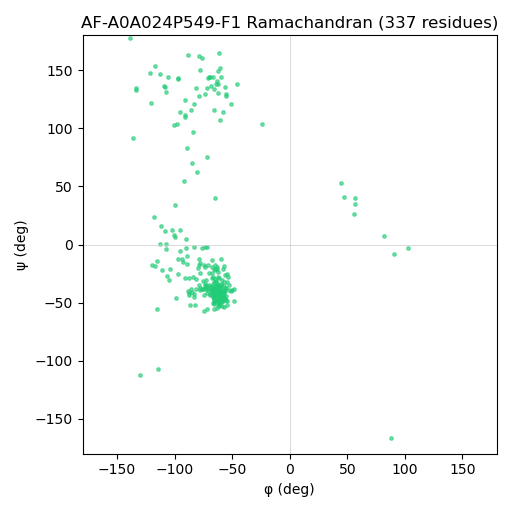90 ? 3.613 -22.368 -17.788 1.00 75.88 290 PHE A O 1
ATOM 2265 N N . GLU A 1 291 ? 3.008 -23.990 -16.350 1.00 65.38 291 GLU A N 1
ATOM 2266 C CA . GLU A 1 291 ? 2.837 -25.079 -17.341 1.00 65.38 291 GLU A CA 1
ATOM 2267 C C . GLU A 1 291 ? 1.914 -24.734 -18.526 1.00 65.38 291 GLU A C 1
ATOM 2269 O O . GLU A 1 291 ? 2.012 -25.362 -19.573 1.00 65.38 291 GLU A O 1
ATOM 2274 N N . HIS A 1 292 ? 1.040 -23.733 -18.378 1.00 60.34 292 HIS A N 1
ATOM 2275 C CA . HIS A 1 292 ? 0.077 -23.301 -19.401 1.00 60.34 292 HIS A CA 1
ATOM 2276 C C . HIS A 1 292 ? 0.425 -21.945 -20.035 1.00 60.34 292 HIS A C 1
ATOM 2278 O O . HIS A 1 292 ? -0.418 -21.338 -20.692 1.00 60.34 292 HIS A O 1
ATOM 2284 N N . ALA A 1 293 ? 1.630 -21.421 -19.807 1.00 57.84 293 ALA A N 1
ATOM 2285 C CA . ALA A 1 293 ? 2.005 -20.129 -20.353 1.00 57.84 293 ALA A CA 1
ATOM 2286 C C . ALA A 1 293 ? 2.492 -20.247 -21.806 1.00 57.84 293 ALA A C 1
ATOM 2288 O O . ALA A 1 293 ? 3.499 -20.887 -22.088 1.00 57.84 293 ALA A O 1
ATOM 2289 N N . GLU A 1 294 ? 1.815 -19.557 -22.724 1.00 48.91 294 GLU A N 1
ATOM 2290 C CA . GLU A 1 294 ? 2.134 -19.525 -24.165 1.00 48.91 294 GLU A CA 1
ATOM 2291 C C . GLU A 1 294 ? 3.407 -18.717 -24.501 1.00 48.91 294 GLU A C 1
ATOM 2293 O O . GLU A 1 294 ? 3.810 -18.605 -25.655 1.00 48.91 294 GLU A O 1
ATOM 2298 N N . ASN A 1 295 ? 4.039 -18.113 -23.495 1.00 52.72 295 ASN A N 1
ATOM 2299 C CA . ASN A 1 295 ? 4.864 -16.927 -23.650 1.00 52.72 295 ASN A CA 1
ATOM 2300 C C . ASN A 1 295 ? 6.169 -17.055 -22.847 1.00 52.72 295 ASN A C 1
ATOM 2302 O O . ASN A 1 295 ? 6.239 -16.647 -21.693 1.00 52.72 295 ASN A O 1
ATOM 2306 N N . HIS A 1 296 ? 7.238 -17.559 -23.472 1.00 52.25 296 HIS A N 1
ATOM 2307 C CA . HIS A 1 296 ? 8.600 -17.507 -22.922 1.00 52.25 296 HIS A CA 1
ATOM 2308 C C . HIS A 1 296 ? 9.288 -16.207 -23.357 1.00 52.25 296 HIS A C 1
ATOM 2310 O O . HIS A 1 296 ? 10.000 -16.160 -24.360 1.00 52.25 296 HIS A O 1
ATOM 2316 N N . TRP A 1 297 ? 9.027 -15.117 -22.635 1.00 53.16 297 TRP A N 1
ATOM 2317 C CA . TRP A 1 297 ? 9.558 -13.800 -22.995 1.00 53.16 297 TRP A CA 1
ATOM 2318 C C . TRP A 1 297 ? 10.959 -13.598 -22.433 1.00 53.16 297 TRP A C 1
ATOM 2320 O O . TRP A 1 297 ? 11.152 -13.504 -21.224 1.00 53.16 297 TRP A O 1
ATOM 2330 N N . ASP A 1 298 ? 11.934 -13.459 -23.328 1.00 51.91 298 ASP A N 1
ATOM 2331 C CA . ASP A 1 298 ? 13.282 -13.026 -22.975 1.00 51.91 298 ASP A CA 1
ATOM 2332 C C . ASP A 1 298 ? 13.354 -11.498 -23.098 1.00 51.91 298 ASP A C 1
ATOM 2334 O O . ASP A 1 298 ? 13.242 -10.923 -24.183 1.00 51.91 298 ASP A O 1
ATOM 2338 N N . GLU A 1 299 ? 13.492 -10.828 -21.958 1.00 54.44 299 GLU A N 1
ATOM 2339 C CA . GLU A 1 299 ? 13.537 -9.374 -21.835 1.00 54.44 299 GLU A CA 1
ATOM 2340 C C . GLU A 1 299 ? 14.873 -8.836 -22.388 1.00 54.44 299 GLU A C 1
ATOM 2342 O O . GLU A 1 299 ? 15.813 -8.501 -21.657 1.00 54.44 299 GLU A O 1
ATOM 2347 N N . LYS A 1 300 ? 14.994 -8.817 -23.719 1.00 53.41 300 LYS A N 1
ATOM 2348 C CA . LYS A 1 300 ? 16.128 -8.243 -24.446 1.00 53.41 300 LYS A CA 1
ATOM 2349 C C . LYS A 1 300 ? 15.767 -6.836 -24.903 1.00 53.41 300 LYS A C 1
ATOM 2351 O O . LYS A 1 300 ? 15.065 -6.651 -25.893 1.00 53.41 300 LYS A O 1
ATOM 2356 N N . ILE A 1 301 ? 16.297 -5.835 -24.200 1.00 57.94 301 ILE A N 1
ATOM 2357 C CA . ILE A 1 301 ? 16.338 -4.455 -24.703 1.00 57.94 301 ILE A CA 1
ATOM 2358 C C . ILE A 1 301 ? 17.044 -4.490 -26.076 1.00 57.94 301 ILE A C 1
ATOM 2360 O O . ILE A 1 301 ? 18.127 -5.081 -26.170 1.00 57.94 301 ILE A O 1
ATOM 2364 N N . PRO A 1 302 ? 16.481 -3.890 -27.143 1.00 56.41 302 PRO A N 1
ATOM 2365 C CA . PRO A 1 302 ? 17.132 -3.855 -28.449 1.00 56.41 302 PRO A CA 1
ATOM 2366 C C . PRO A 1 302 ? 18.537 -3.246 -28.336 1.00 56.41 302 PRO A C 1
ATOM 2368 O O . PRO A 1 302 ? 18.692 -2.140 -27.818 1.00 56.41 302 PRO A O 1
ATOM 2371 N N . ARG A 1 303 ? 19.567 -3.940 -28.847 1.00 48.84 303 ARG A N 1
ATOM 2372 C CA . ARG A 1 303 ? 20.989 -3.544 -28.705 1.00 48.84 303 ARG A CA 1
ATOM 2373 C C . ARG A 1 303 ? 21.311 -2.133 -29.232 1.00 48.84 303 ARG A C 1
ATOM 2375 O O . ARG A 1 303 ? 22.323 -1.563 -28.845 1.00 48.84 303 ARG A O 1
ATOM 2382 N N . HIS A 1 304 ? 20.449 -1.561 -30.074 1.00 57.06 304 HIS A N 1
ATOM 2383 C CA . HIS A 1 304 ? 20.652 -0.271 -30.741 1.00 57.06 304 HIS A CA 1
ATOM 2384 C C . HIS A 1 304 ? 19.874 0.904 -30.117 1.00 57.06 304 HIS A C 1
ATOM 2386 O O . HIS A 1 304 ? 19.762 1.959 -30.737 1.00 57.06 304 HIS A O 1
ATOM 2392 N N . THR A 1 305 ? 19.291 0.768 -28.919 1.00 60.44 305 THR A N 1
ATOM 2393 C CA . THR A 1 305 ? 18.549 1.865 -28.262 1.00 60.44 305 THR A CA 1
ATOM 2394 C C . THR A 1 305 ? 18.933 2.012 -26.789 1.00 60.44 305 THR A C 1
ATOM 2396 O O . THR A 1 305 ? 19.020 1.035 -26.052 1.00 60.44 305 THR A O 1
ATOM 2399 N N . SER A 1 306 ? 19.158 3.253 -26.337 1.00 75.06 306 SER A N 1
ATOM 2400 C CA . SER A 1 306 ? 19.389 3.551 -24.916 1.00 75.06 306 SER A CA 1
ATOM 2401 C C . SER A 1 306 ? 18.149 3.211 -24.079 1.00 75.06 306 SER A C 1
ATOM 2403 O O . SER A 1 306 ? 17.033 3.546 -24.478 1.00 75.06 306 SER A O 1
ATOM 2405 N N . SER A 1 307 ? 18.341 2.605 -22.901 1.00 72.38 307 SER A N 1
ATOM 2406 C CA . SER A 1 307 ? 17.274 2.233 -21.951 1.00 72.38 307 SER A CA 1
ATOM 2407 C C . SER A 1 307 ? 16.285 3.362 -21.677 1.00 72.38 307 SER A C 1
ATOM 2409 O O . SER A 1 307 ? 15.089 3.119 -21.606 1.00 72.38 307 SER A O 1
ATOM 2411 N N . PHE A 1 308 ? 16.769 4.603 -21.593 1.00 78.06 308 PHE A N 1
ATOM 2412 C CA . PHE A 1 308 ? 15.925 5.777 -21.378 1.00 78.06 308 PHE A CA 1
ATOM 2413 C C . PHE A 1 308 ? 14.999 6.060 -22.568 1.00 78.06 308 PHE A C 1
ATOM 2415 O O . PHE A 1 308 ? 13.803 6.265 -22.391 1.00 78.06 308 PHE A O 1
ATOM 2422 N N . LYS A 1 309 ? 15.526 6.008 -23.799 1.00 77.94 309 LYS A N 1
ATOM 2423 C CA . LYS A 1 309 ? 14.735 6.229 -25.020 1.00 77.94 309 LYS A CA 1
ATOM 2424 C C . LYS A 1 309 ? 13.705 5.116 -25.223 1.00 77.94 309 LYS A C 1
ATOM 2426 O O . LYS A 1 309 ? 12.581 5.389 -25.632 1.00 77.94 309 LYS A O 1
ATOM 2431 N N . TRP A 1 310 ? 14.079 3.876 -24.913 1.00 77.75 310 TRP A N 1
ATOM 2432 C CA . TRP A 1 310 ? 13.155 2.744 -24.942 1.00 77.75 310 TRP A CA 1
ATOM 2433 C C . TRP A 1 310 ? 12.059 2.885 -23.874 1.00 77.75 310 TRP A C 1
ATOM 2435 O O . TRP A 1 310 ? 10.883 2.763 -24.204 1.00 77.75 310 TRP A O 1
ATOM 2445 N N . GLY A 1 311 ? 12.429 3.241 -22.641 1.00 78.75 311 GLY A N 1
ATOM 2446 C CA . GLY A 1 311 ? 11.492 3.476 -21.544 1.00 78.75 311 GLY A CA 1
ATOM 2447 C C . GLY A 1 311 ? 10.502 4.606 -21.822 1.00 78.75 311 GLY A C 1
ATOM 2448 O O . GLY A 1 311 ? 9.310 4.416 -21.625 1.00 78.75 311 GLY A O 1
ATOM 2449 N N . ILE A 1 312 ? 10.957 5.744 -22.364 1.00 82.38 312 ILE A N 1
ATOM 2450 C CA . ILE A 1 312 ? 10.062 6.845 -22.765 1.00 82.38 312 ILE A CA 1
ATOM 2451 C C . ILE A 1 312 ? 9.074 6.386 -23.834 1.00 82.38 312 ILE A C 1
ATOM 2453 O O . ILE A 1 312 ? 7.890 6.690 -23.745 1.00 82.38 312 ILE A O 1
ATOM 2457 N N . ASN A 1 313 ? 9.538 5.647 -24.842 1.00 81.88 313 ASN A N 1
ATOM 2458 C CA . ASN A 1 313 ? 8.654 5.152 -25.892 1.00 81.88 313 ASN A CA 1
ATOM 2459 C C . ASN A 1 313 ? 7.568 4.230 -25.313 1.00 81.88 313 ASN A C 1
ATOM 2461 O O . ASN A 1 313 ? 6.395 4.406 -25.630 1.00 81.88 313 ASN A O 1
ATOM 2465 N N . GLN A 1 314 ? 7.936 3.305 -24.423 1.00 77.75 314 GLN A N 1
ATOM 2466 C CA . GLN A 1 314 ? 6.973 2.435 -23.738 1.00 77.75 314 GLN A CA 1
ATOM 2467 C C . GLN A 1 314 ? 5.997 3.238 -22.863 1.00 77.75 314 GLN A C 1
ATOM 2469 O O . GLN A 1 314 ? 4.786 3.055 -22.972 1.00 77.75 314 GLN A O 1
ATOM 2474 N N . ALA A 1 315 ? 6.506 4.187 -22.073 1.00 82.50 315 ALA A N 1
ATOM 2475 C CA . ALA A 1 315 ? 5.709 5.046 -21.202 1.00 82.50 315 ALA A CA 1
ATOM 2476 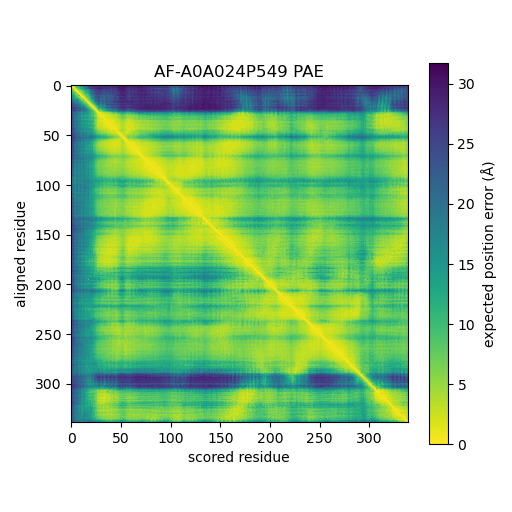C C . ALA A 1 315 ? 4.674 5.876 -21.974 1.00 82.50 315 ALA A C 1
ATOM 2478 O O . ALA A 1 315 ? 3.501 5.937 -21.612 1.00 82.50 315 ALA A O 1
ATOM 2479 N N . VAL A 1 316 ? 5.086 6.481 -23.089 1.00 83.75 316 VAL A N 1
ATOM 2480 C CA . VAL A 1 316 ? 4.190 7.293 -23.917 1.00 83.75 316 VAL A CA 1
ATOM 2481 C C . VAL A 1 316 ? 3.176 6.420 -24.660 1.00 83.75 316 VAL A C 1
ATOM 2483 O O . VAL A 1 316 ? 2.000 6.780 -24.733 1.00 83.75 316 VAL A O 1
ATOM 2486 N N . GLY A 1 317 ? 3.592 5.248 -25.153 1.00 82.25 317 GLY A N 1
ATOM 2487 C CA . GLY A 1 317 ? 2.678 4.261 -25.735 1.00 82.25 317 GLY A CA 1
ATOM 2488 C C . GLY A 1 317 ? 1.590 3.837 -24.746 1.00 82.25 317 GLY A C 1
ATOM 2489 O O . GLY A 1 317 ? 0.409 3.785 -25.098 1.00 82.25 317 GLY A O 1
ATOM 2490 N N . LYS A 1 318 ? 1.968 3.638 -23.480 1.00 80.69 318 LYS A N 1
ATOM 2491 C CA . LYS A 1 318 ? 1.039 3.347 -22.392 1.00 80.69 318 LYS A CA 1
ATOM 2492 C C . LYS A 1 318 ? 0.069 4.501 -22.137 1.00 80.69 318 LYS A C 1
ATOM 2494 O O . LYS A 1 318 ? -1.146 4.315 -22.226 1.00 80.69 318 LYS A O 1
ATOM 2499 N N . ALA A 1 319 ? 0.591 5.706 -21.900 1.00 82.94 319 ALA A N 1
ATOM 2500 C CA . ALA A 1 319 ? -0.209 6.901 -21.627 1.00 82.94 319 ALA A CA 1
ATOM 2501 C C . ALA A 1 319 ? -1.223 7.211 -22.736 1.00 82.94 319 ALA A C 1
ATOM 2503 O O . ALA A 1 319 ? -2.354 7.634 -22.465 1.00 82.94 319 ALA A O 1
ATOM 2504 N N . LYS A 1 320 ? -0.846 6.981 -24.000 1.00 84.06 320 LYS A N 1
ATOM 2505 C CA . LYS A 1 320 ? -1.725 7.162 -25.160 1.00 84.06 320 LYS A CA 1
ATOM 2506 C C . LYS A 1 320 ? -2.995 6.318 -25.029 1.00 84.06 320 LYS A C 1
ATOM 2508 O O . LYS A 1 320 ? -4.096 6.854 -25.171 1.00 84.06 320 LYS A O 1
ATOM 2513 N N . ASN A 1 321 ? -2.849 5.050 -24.649 1.00 79.81 321 ASN A N 1
ATOM 2514 C CA . ASN A 1 321 ? -3.949 4.089 -24.531 1.00 79.81 321 ASN A CA 1
ATOM 2515 C C . ASN A 1 321 ? -4.779 4.245 -23.243 1.00 79.81 321 ASN A C 1
ATOM 2517 O O . ASN A 1 321 ? -5.926 3.792 -23.180 1.00 79.81 321 ASN A O 1
ATOM 2521 N N . THR A 1 322 ? -4.251 4.935 -22.231 1.00 82.62 322 THR A N 1
ATOM 2522 C CA . THR A 1 322 ? -4.939 5.146 -20.951 1.00 82.62 322 THR A CA 1
ATOM 2523 C C . THR A 1 322 ? -6.086 6.156 -21.066 1.00 82.62 322 THR A C 1
ATOM 2525 O O . THR A 1 322 ? -5.930 7.276 -21.563 1.00 82.62 322 THR A O 1
ATOM 2528 N N . LYS A 1 323 ? -7.276 5.779 -20.580 1.00 85.19 323 LYS A N 1
ATOM 2529 C CA . LYS A 1 323 ? -8.473 6.639 -20.530 1.00 85.19 323 LYS A CA 1
ATOM 2530 C C . LYS A 1 323 ? -8.755 7.066 -19.091 1.00 85.19 323 LYS A C 1
ATOM 2532 O O . LYS A 1 323 ? -8.900 6.210 -18.227 1.00 85.19 323 LYS A O 1
ATOM 2537 N N . TRP A 1 324 ? -8.982 8.360 -18.857 1.00 83.12 324 TRP A N 1
ATOM 2538 C CA . TRP A 1 324 ? -9.291 8.914 -17.527 1.00 83.12 324 TRP A CA 1
ATOM 2539 C C . TRP A 1 324 ? -10.461 8.226 -16.806 1.00 83.12 324 TRP A C 1
ATOM 2541 O O . TRP A 1 324 ? -10.416 8.041 -15.596 1.00 83.12 324 TRP A O 1
ATOM 2551 N N . ARG A 1 325 ? -11.488 7.773 -17.539 1.00 82.31 325 ARG A N 1
ATOM 2552 C CA . ARG A 1 325 ? -12.603 7.009 -16.948 1.00 82.31 325 ARG A CA 1
ATOM 2553 C C . ARG A 1 325 ? -12.144 5.699 -16.303 1.00 82.31 325 ARG A C 1
ATOM 2555 O O . ARG A 1 325 ? -12.685 5.316 -15.272 1.00 82.31 325 ARG A O 1
ATOM 2562 N N . HIS A 1 326 ? -11.175 5.014 -16.909 1.00 80.19 326 HIS A N 1
ATOM 2563 C CA . HIS A 1 326 ? -10.620 3.777 -16.360 1.00 80.19 326 HIS A CA 1
ATOM 2564 C C . HIS A 1 326 ? -9.733 4.050 -15.151 1.00 80.19 326 HIS A C 1
ATOM 2566 O O . HIS A 1 326 ? -9.821 3.291 -14.196 1.00 80.19 326 HIS A O 1
ATOM 2572 N N . VAL A 1 327 ? -8.978 5.151 -15.172 1.00 81.69 327 VAL A N 1
ATOM 2573 C CA . VAL A 1 327 ? -8.125 5.611 -14.064 1.00 81.69 327 VAL A CA 1
ATOM 2574 C C . VAL A 1 327 ? -8.970 5.919 -12.827 1.00 81.69 327 VAL A C 1
ATOM 2576 O O . VAL A 1 327 ? -8.731 5.362 -11.764 1.00 81.69 327 VAL A O 1
ATOM 2579 N N . ILE A 1 328 ? -10.025 6.732 -12.971 1.00 83.62 328 ILE A N 1
ATOM 2580 C CA . ILE A 1 328 ? -10.911 7.090 -11.848 1.00 83.62 328 ILE A CA 1
ATOM 2581 C C . ILE A 1 328 ? -11.629 5.850 -11.312 1.00 83.62 328 ILE A C 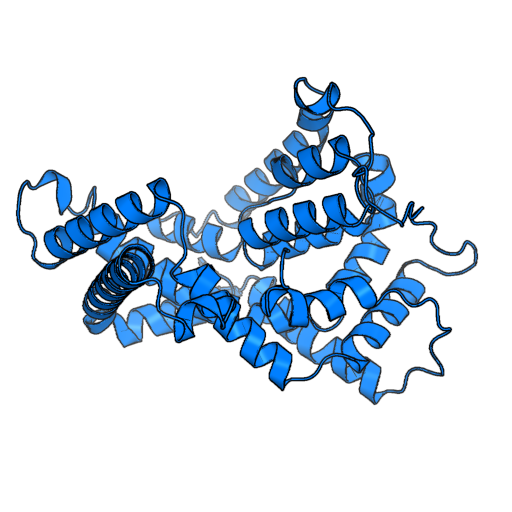1
ATOM 2583 O O . ILE A 1 328 ? -11.675 5.624 -10.106 1.00 83.62 328 ILE A O 1
ATOM 2587 N N . LYS A 1 329 ? -12.175 5.015 -12.207 1.00 82.00 329 LYS A N 1
ATOM 2588 C CA . LYS A 1 329 ? -12.838 3.771 -11.805 1.00 82.00 329 LYS A CA 1
ATOM 2589 C C . LYS A 1 329 ? -11.865 2.828 -11.094 1.00 82.00 329 LYS A C 1
ATOM 2591 O O . LYS A 1 329 ? -12.242 2.249 -10.083 1.00 82.00 329 LYS A O 1
ATOM 2596 N N . GLY A 1 330 ? -10.648 2.691 -11.616 1.00 76.88 330 GLY A N 1
ATOM 2597 C CA . GLY A 1 330 ? -9.579 1.898 -11.021 1.00 76.88 330 GLY A CA 1
ATOM 2598 C C . GLY A 1 330 ? -9.236 2.403 -9.629 1.00 76.88 330 GLY A C 1
ATOM 2599 O O . GLY A 1 330 ? -9.276 1.621 -8.692 1.00 76.88 330 GLY A O 1
ATOM 2600 N N . GLY A 1 331 ? -9.037 3.711 -9.462 1.00 78.56 331 GLY A N 1
ATOM 2601 C CA . GLY A 1 331 ? -8.701 4.280 -8.160 1.00 78.56 331 GLY A CA 1
ATOM 2602 C C . GLY A 1 331 ? -9.789 4.100 -7.101 1.00 78.56 331 GLY A C 1
ATOM 2603 O O . GLY A 1 331 ? -9.496 3.745 -5.962 1.00 78.56 331 GLY A O 1
ATOM 2604 N N . VAL A 1 332 ? -11.064 4.241 -7.484 1.00 83.19 332 VAL A N 1
ATOM 2605 C CA . VAL A 1 332 ? -12.190 3.925 -6.588 1.00 83.19 332 VAL A CA 1
ATOM 2606 C C . VAL A 1 332 ? -12.193 2.441 -6.220 1.00 83.19 332 VAL A C 1
ATOM 2608 O O . VAL A 1 332 ? -12.408 2.099 -5.063 1.00 83.19 332 VAL A O 1
ATOM 2611 N N . GLN A 1 333 ? -11.946 1.545 -7.176 1.00 79.19 333 GLN A N 1
ATOM 2612 C CA . GLN A 1 333 ? -11.878 0.111 -6.890 1.00 79.19 333 GLN A CA 1
ATOM 2613 C C . GLN A 1 333 ? -10.716 -0.228 -5.953 1.00 79.19 333 GLN A C 1
ATOM 2615 O O . GLN A 1 333 ? -10.922 -0.989 -5.014 1.00 79.19 333 GLN A O 1
ATOM 2620 N N . THR A 1 334 ? -9.539 0.362 -6.166 1.00 72.50 334 THR A N 1
ATOM 2621 C CA . THR A 1 334 ? -8.362 0.177 -5.311 1.00 72.50 334 THR A CA 1
ATOM 2622 C C . THR A 1 334 ? -8.638 0.621 -3.881 1.00 72.50 334 THR A C 1
ATOM 2624 O O . THR A 1 334 ? -8.337 -0.123 -2.955 1.00 72.50 334 THR A O 1
ATOM 2627 N N . PHE A 1 335 ? -9.282 1.777 -3.694 1.00 78.88 335 PHE A N 1
ATOM 2628 C CA . PHE A 1 335 ? -9.683 2.241 -2.366 1.00 78.88 335 PHE A CA 1
ATOM 2629 C C . PHE A 1 335 ? -10.546 1.209 -1.628 1.00 78.88 335 PHE A C 1
ATOM 2631 O O . PHE A 1 335 ? -10.253 0.882 -0.491 1.00 78.88 335 PHE A O 1
ATOM 2638 N N . TRP A 1 336 ? -11.565 0.649 -2.280 1.00 75.75 336 TRP A N 1
ATOM 2639 C CA . TRP A 1 336 ? -12.465 -0.323 -1.643 1.00 75.75 336 TRP A CA 1
ATOM 2640 C C . TRP A 1 336 ? -11.859 -1.716 -1.432 1.00 75.75 336 TRP A C 1
ATOM 2642 O O . TRP A 1 336 ? -12.417 -2.510 -0.680 1.00 75.75 336 TRP A O 1
ATOM 2652 N N . ILE A 1 337 ? -10.790 -2.057 -2.153 1.00 67.81 337 ILE A N 1
ATOM 2653 C CA . ILE A 1 337 ? -10.111 -3.352 -2.018 1.00 67.81 337 ILE A CA 1
ATOM 2654 C C . ILE A 1 337 ? -9.035 -3.286 -0.929 1.00 67.81 337 ILE A C 1
ATOM 2656 O O . ILE A 1 337 ? -8.880 -4.253 -0.186 1.00 67.81 337 ILE A O 1
ATOM 2660 N N . CYS A 1 338 ? -8.299 -2.174 -0.856 1.00 58.56 338 CYS A N 1
ATOM 2661 C CA . CYS A 1 338 ? -7.163 -2.000 0.049 1.00 58.56 338 CYS A CA 1
ATOM 2662 C C . CYS A 1 338 ? -7.517 -1.268 1.357 1.00 58.56 338 CYS A C 1
ATOM 2664 O O . CYS A 1 338 ? -6.800 -1.447 2.338 1.00 58.56 338 CYS A O 1
ATOM 2666 N N . GLY A 1 339 ? -8.566 -0.436 1.360 1.00 55.66 339 GLY A N 1
ATOM 2667 C CA . GLY A 1 339 ? -9.047 0.340 2.512 1.00 55.66 339 GLY A CA 1
ATOM 2668 C C . GLY A 1 339 ? -10.062 -0.401 3.364 1.00 55.66 339 GLY A C 1
ATOM 2669 O O . GLY A 1 339 ? -9.922 -0.336 4.603 1.00 55.66 339 GLY A O 1
#

=== Feature glossary ===
Key to the feature types in this record:

Secondary structure (8-state, DSSP). Secondary structure is the local, repeating backbone conformation. DSSP classifies it into eight states by reading the hydrogen-bond network: three helix types (H, G, I), two β types (E, B), two non-regular types (T, S), and unstructured coil (-).

Backbone torsions (φ/ψ). Backbone dihedral angles. Every residue except chain termini has a φ (preceding-C → N → Cα → C) and a ψ (N → Cα → C → next-N). They are reported in degrees following the IUPAC sign convention. Secondary structure is essentially a statement about which (φ, ψ) basin each residue occupies.

Predicted aligned error. Predicted Aligned Error (PAE) is an AlphaFold confidence matrix: entry (i, j) is the expected error in the position of residue j, in ångströms, when the prediction is superimposed on the true structure at residue i. Low PAE within a block of residues means that block is internally rigid and well-predicted; high PAE between two blocks means their relative placement is uncertain even if each block individually is confident.

B-factor. B-factor (Debye–Waller factor) reflects atomic displacement in the crystal lattice. It is an experimental observable (units Å²), not a prediction; low values mean the atom is pinned down, high values mean it moves or is heterogeneous across the crystal.

Secondary structure (3-state, P-SEA). Three-state secondary structure (P-SEA) collapses the eight DSSP classes into helix (a), strand (b), and coil (c). P-SEA assigns these from Cα geometry alone — distances and angles — without requiring backbone oxygens, so it works on any Cα trace.

Sequence. Primary structure: the covalent order of the twenty standard amino acids along the backbone. Two proteins with the same sequence will (almost always) fold to the same structure; two with 30% identity often share a fold but not the details.

pLDDT. pLDDT is the predicted lDDT-Cα score: AlphaFold's confidence that the local environment of each residue (all inter-atomic distances within 15 Å) is correctly placed. It is a per-residue number between 0 and 100, with higher meaning more reliable.

InterPro / GO / CATH / organism. Functional annotations link the protein to curated databases. InterPro entries identify conserved domains and families by matching the sequence against member-database signatures (Pfam, PROSITE, CDD, …). Gene Ontology (GO) terms describe molecular function, biological process, and cellular component in a controlled vocabulary. CATH places the structure in a hierarchical fold classification (Class/Architecture/Topology/Homologous-superfamily). The organism is the source species.

Contact-map, Ramachandran, and PAE plots. Three diagnostic plots accompany the record. The Cα contact map visualizes the tertiary structure as a 2D adjacency matrix (8 Å cutoff, sequence-local contacts suppressed). The Ramachandran plot shows the distribution of backbone (φ, ψ) torsions, with points in the α and β basins reflecting secondary structure content. The PAE plot shows AlphaFold's inter-residue confidence as a color matrix.

mmCIF coordinates. The mmCIF table is the protein's shape written out atom by atom. For each backbone N, Cα, C, and carbonyl O, it records an (x, y, z) coordinate triple in Å plus the residue type, chain letter, and residue number.

Radius of gyration, Cα contacts, bounding box. Three whole-structure scalars: the radius of gyration (RMS distance of Cα from centroid, in Å), the count of Cα–Cα contacts (pairs closer than 8 Å and separated by more than four residues in sequence — i.e. tertiary, not local, contacts), and the bounding-box dimensions. Together they distinguish compact globular folds from extended fibres or disordered chains.

Foldseek 3Di. The Foldseek 3Di string encodes local tertiary geometry as a 20-letter alphabet — one character per residue — derived from the relative positions of nearby Cα atoms. Unlike the amino-acid sequence, 3Di is a direct function of the 3D structure, so two proteins with the same fold have similar 3Di strings even at low sequence identity.

Rendered structure images. Six rendered views show the 3D structure from the faces of a cube — i.e. along ±x, ±y, ±z. Rendering representation is drawn randomly per protein from cartoon (secondary-structure ribbons), sticks (backbone bonds), or molecular surface; coloring is either N→C rainbow (blue at the N-terminus through red at the C-terminus) or one color per chain.

Nearest PDB structures. The Foldseek neighbor list gives the closest experimentally determined structures in the PDB, ranked by structural alignment. TM-score near 1 means near-identical fold; near 0.3 means only rough topology match. This is how one finds what a novel AlphaFold prediction most resembles in the solved-structure universe.

Solvent-accessible surface area. SASA measures how much of the protein is reachable by solvent. It is computed by rolling a water-sized probe over the atomic surface and summing the exposed area (Å²). Per-residue SASA distinguishes core (buried, low SASA) from surface (exposed, high SASA) residues; total SASA is a whole-molecule size measure.